Protein AF-A0A5J4PB38-F1 (afdb_monomer_lite)

Radius of gyration: 23.72 Å; chains: 1; bounding box: 62×33×64 Å

Sequence (227 aa):
STYVKYAVAYRHLKDFLRDKDGKPDIPLGQVDFAFIEAYAYYLKIDLQMAPRTVNTNMKPLKTTIKRALNKGFIRQDPFFDYRPEKITVKRRWLSMDEIERLMRVQMKRATANFVRDMFLFSTFTGIAYADLKKLRQDAIQKQADGSLWIVLNRQKTGTASCIPLLNIPVRILEKYKNTAFAGENGIVFKLRTLENTDIQLKKIAQAAGIDKRLTFHMSRHSFATSI

Secondary structure (DSSP, 8-state):
-HHHHHHHHHHHHHHHHHHHHS-S---GGG--HHHHHHHHHHHHTTS---HHHHHHHHHHHHHHHHHHHHTTS-SS-TTTT--------------HHHHHHHHH---SSHHHHHHHHHHHHHHHH---HHHHTT-BGGGEEE-TTS-EEEEEE-TTTS-EEEEE--HHHHHHHHHHTTSTTB-STTBSB----HHHHHHHHHHHHHHTT--S---THHHHHHHHHH-

Structure (mmCIF, N/CA/C/O backbone):
data_AF-A0A5J4PB38-F1
#
_entry.id   AF-A0A5J4PB38-F1
#
loop_
_atom_site.group_PDB
_atom_site.id
_atom_site.type_symbol
_atom_site.label_atom_id
_atom_site.label_alt_id
_atom_site.label_comp_id
_atom_site.label_asym_id
_atom_site.label_entity_id
_atom_site.label_seq_id
_atom_site.pdbx_PDB_ins_code
_atom_site.Cartn_x
_atom_site.Cartn_y
_atom_site.Cartn_z
_atom_site.occupancy
_atom_site.B_iso_or_equiv
_atom_site.auth_seq_id
_atom_site.auth_comp_id
_atom_site.auth_asym_id
_atom_site.auth_atom_id
_atom_site.pdbx_PDB_model_num
ATOM 1 N N . SER A 1 1 ? -1.184 7.049 8.442 1.00 60.97 1 SER A N 1
ATOM 2 C CA . SER A 1 1 ? -0.597 7.182 9.794 1.00 60.97 1 SER A CA 1
ATOM 3 C C . SER A 1 1 ? -1.588 6.681 10.844 1.00 60.97 1 SER A C 1
ATOM 5 O O . SER A 1 1 ? -2.786 6.743 10.584 1.00 60.97 1 SER A O 1
ATOM 7 N N . THR A 1 2 ? -1.123 6.162 11.989 1.00 80.75 2 THR A N 1
ATOM 8 C CA . THR A 1 2 ? -1.975 5.725 13.119 1.00 80.75 2 THR A CA 1
ATOM 9 C C . THR A 1 2 ? -2.852 6.864 13.639 1.00 80.75 2 THR A C 1
ATOM 11 O O . THR A 1 2 ? -4.036 6.648 13.865 1.00 80.75 2 THR A O 1
ATOM 14 N N . TYR A 1 3 ? -2.308 8.082 13.717 1.00 87.69 3 TYR A N 1
ATOM 15 C CA . TYR A 1 3 ? -3.022 9.276 14.179 1.00 87.69 3 TYR A CA 1
ATOM 16 C C . TYR A 1 3 ? -4.330 9.533 13.414 1.00 87.69 3 TYR A C 1
ATOM 18 O O . TYR A 1 3 ? -5.390 9.646 14.018 1.00 87.69 3 TYR A O 1
ATOM 26 N N . VAL A 1 4 ? -4.280 9.515 12.077 1.00 89.06 4 VAL A N 1
ATOM 27 C CA . VAL A 1 4 ? -5.457 9.766 11.222 1.00 89.06 4 VAL A CA 1
ATOM 28 C C . VAL A 1 4 ? -6.585 8.771 11.508 1.00 89.06 4 VAL A C 1
ATOM 30 O O . VAL A 1 4 ? -7.748 9.152 11.533 1.00 89.06 4 VAL A O 1
ATOM 33 N N . LYS A 1 5 ? -6.251 7.501 11.779 1.00 89.31 5 LYS A N 1
ATOM 34 C CA . LYS A 1 5 ? -7.256 6.480 12.113 1.00 89.31 5 LYS A CA 1
ATOM 35 C C . LYS A 1 5 ? -7.949 6.778 13.442 1.00 89.31 5 LYS A C 1
ATOM 37 O O . LYS A 1 5 ? -9.151 6.583 13.543 1.00 89.31 5 LYS A O 1
ATOM 42 N N . TYR A 1 6 ? -7.201 7.254 14.438 1.00 93.44 6 TYR A N 1
ATOM 43 C CA . TYR A 1 6 ? -7.765 7.659 15.726 1.00 93.44 6 TYR A CA 1
ATOM 44 C C . TYR A 1 6 ? -8.654 8.895 15.586 1.00 93.44 6 TYR A C 1
ATOM 46 O O . TYR A 1 6 ? -9.746 8.904 16.139 1.00 93.44 6 TYR A O 1
ATOM 54 N N . ALA A 1 7 ? -8.230 9.894 14.809 1.00 94.94 7 ALA A N 1
ATOM 55 C CA . ALA A 1 7 ? -9.019 11.103 14.577 1.00 94.94 7 ALA A CA 1
ATOM 56 C C . ALA A 1 7 ? -10.357 10.801 13.877 1.00 94.94 7 ALA A C 1
ATOM 58 O O . ALA A 1 7 ? -11.393 11.328 14.273 1.00 94.94 7 ALA A O 1
ATOM 59 N N . VAL A 1 8 ? -10.346 9.920 12.870 1.00 94.88 8 VAL A N 1
ATOM 60 C CA . VAL A 1 8 ? -11.564 9.481 12.168 1.00 94.88 8 VAL A CA 1
ATOM 61 C C . VAL A 1 8 ? -12.478 8.677 13.096 1.00 94.88 8 VAL A C 1
ATOM 63 O O . VAL A 1 8 ? -13.661 8.982 13.190 1.00 94.88 8 VAL A O 1
ATOM 66 N N . ALA A 1 9 ? -11.935 7.706 13.836 1.00 96.00 9 ALA A N 1
ATOM 67 C CA . ALA A 1 9 ? -12.720 6.913 14.781 1.00 96.00 9 ALA A CA 1
ATOM 68 C C . ALA A 1 9 ? -13.340 7.764 15.901 1.00 96.00 9 ALA A C 1
ATOM 70 O O . ALA A 1 9 ? -14.479 7.529 16.288 1.00 96.00 9 ALA A O 1
ATOM 71 N N . TYR A 1 10 ? -12.602 8.758 16.403 1.00 95.12 10 TYR A N 1
ATOM 72 C CA . TYR A 1 10 ? -13.106 9.708 17.393 1.00 95.12 10 TYR A CA 1
ATOM 73 C C . TYR A 1 10 ? -14.259 10.548 16.836 1.00 95.12 10 TYR A C 1
ATOM 75 O O . TYR A 1 10 ? -15.260 10.731 17.521 1.00 95.12 10 TYR A O 1
ATOM 83 N N . ARG A 1 11 ? -14.150 11.012 15.584 1.00 95.56 11 ARG A N 1
ATOM 84 C CA . ARG A 1 11 ? -15.232 11.745 14.919 1.00 95.56 11 ARG A CA 1
ATOM 85 C C . ARG A 1 11 ? -16.501 10.900 14.824 1.00 95.56 11 ARG A C 1
ATOM 87 O O . ARG A 1 11 ? -17.537 11.354 15.278 1.00 95.56 11 ARG A O 1
ATOM 94 N N . HIS A 1 12 ? -16.397 9.661 14.341 1.00 96.25 12 HIS A N 1
ATOM 95 C CA . HIS A 1 12 ? -17.555 8.768 14.249 1.00 96.25 12 HIS A CA 1
ATOM 96 C C . HIS A 1 12 ? -18.197 8.472 15.606 1.00 96.25 12 HIS A C 1
ATOM 98 O O . HIS A 1 12 ? -19.416 8.417 15.695 1.00 96.25 12 HIS A O 1
ATOM 104 N N . LEU A 1 13 ? -17.393 8.313 16.662 1.00 95.69 13 LEU A N 1
ATOM 105 C CA . LEU A 1 13 ? -17.921 8.134 18.013 1.00 95.69 13 LEU A CA 1
ATOM 106 C C . LEU A 1 13 ? -18.676 9.383 18.481 1.00 95.69 13 LEU A C 1
ATOM 108 O O . LEU A 1 13 ? -19.753 9.267 19.049 1.00 95.69 13 LEU A O 1
ATOM 112 N N . LYS A 1 14 ? -18.133 10.574 18.220 1.00 95.00 14 LYS A N 1
ATOM 113 C CA . LYS A 1 14 ? -18.790 11.837 18.566 1.00 95.00 14 LYS A CA 1
ATOM 114 C C . LYS A 1 14 ? -20.099 12.026 17.799 1.00 95.00 14 LYS A C 1
ATOM 116 O O . LYS A 1 14 ? -21.078 12.453 18.397 1.00 95.00 14 LYS A O 1
ATOM 121 N N . ASP A 1 15 ? -20.112 11.711 16.509 1.00 95.19 15 ASP A N 1
ATOM 122 C CA . ASP A 1 15 ? -21.312 11.812 15.674 1.00 95.19 15 ASP A CA 1
ATOM 123 C C . ASP A 1 15 ? -22.390 10.832 16.168 1.00 95.19 15 ASP A C 1
ATOM 125 O O . ASP A 1 15 ? -23.517 11.247 16.410 1.00 95.19 15 ASP A O 1
ATOM 129 N N . PHE A 1 16 ? -22.014 9.590 16.496 1.00 95.75 16 PHE A N 1
ATOM 130 C CA . PHE A 1 16 ? -22.910 8.612 17.124 1.00 95.75 16 PHE A CA 1
ATOM 131 C C . PHE A 1 16 ? -23.559 9.121 18.423 1.00 95.75 16 PHE A C 1
ATOM 133 O O . PHE A 1 16 ? -24.764 8.963 18.610 1.00 95.75 16 PHE A O 1
ATOM 140 N N . LEU A 1 17 ? -22.786 9.749 19.320 1.00 94.19 17 LEU A N 1
ATOM 141 C CA . LEU A 1 17 ? -23.323 10.302 20.574 1.00 94.19 17 LEU A CA 1
ATOM 142 C C . LEU A 1 17 ? -24.321 11.442 20.326 1.00 94.19 17 LEU A C 1
ATOM 144 O O . LEU A 1 17 ? -25.322 11.564 21.037 1.00 94.19 17 LEU A O 1
ATOM 148 N N . ARG A 1 18 ? -24.064 12.264 19.303 1.00 92.31 18 ARG A N 1
ATOM 149 C CA . ARG A 1 18 ? -24.966 13.353 18.914 1.00 92.31 18 ARG A CA 1
ATOM 150 C C . ARG A 1 18 ? -26.256 12.818 18.307 1.00 92.31 18 ARG A C 1
ATOM 152 O O . ARG A 1 18 ? -27.313 13.324 18.667 1.00 92.31 18 ARG A O 1
ATOM 159 N N . ASP A 1 19 ? -26.167 11.802 17.454 1.00 88.06 19 ASP A N 1
ATOM 160 C CA . ASP A 1 19 ? -27.326 11.204 16.786 1.00 88.06 19 ASP A CA 1
ATOM 161 C C . ASP A 1 19 ? -28.222 10.442 17.776 1.00 88.06 19 ASP A C 1
ATOM 163 O O . ASP A 1 19 ? -29.445 10.537 17.698 1.00 88.06 19 ASP A O 1
ATOM 167 N N . LYS A 1 20 ? -27.627 9.711 18.729 1.00 81.50 20 LYS A N 1
ATOM 168 C CA . LYS A 1 20 ? -28.371 8.865 19.675 1.00 81.50 20 LYS A CA 1
ATOM 169 C C . LYS A 1 20 ? -28.944 9.636 20.865 1.00 81.50 20 LYS A C 1
ATOM 171 O O . LYS A 1 20 ? -30.107 9.451 21.206 1.00 81.50 20 LYS A O 1
ATOM 176 N N . ASP A 1 21 ? -28.126 10.474 21.502 1.00 75.38 21 ASP A N 1
ATOM 177 C CA . ASP A 1 21 ? -28.440 11.055 22.815 1.00 75.38 21 ASP A CA 1
ATOM 178 C C . ASP A 1 21 ? -28.464 12.593 22.801 1.00 75.38 21 ASP A C 1
ATOM 180 O O . ASP A 1 21 ? -28.653 13.221 23.847 1.00 75.38 21 ASP A O 1
ATOM 184 N N . GLY A 1 22 ? -28.220 13.226 21.644 1.00 82.50 22 GLY A N 1
ATOM 185 C CA . GLY A 1 22 ? -28.114 14.685 21.518 1.00 82.50 22 GLY A CA 1
ATOM 186 C C . GLY A 1 22 ? -26.924 15.287 22.275 1.00 82.50 22 GLY A C 1
ATOM 187 O O . GLY A 1 22 ? -26.837 16.507 22.427 1.00 82.50 22 GLY A O 1
ATOM 188 N N . LYS A 1 23 ? -26.004 14.453 22.774 1.00 81.62 23 LYS A N 1
ATOM 189 C CA . LYS A 1 23 ? -24.922 14.856 23.679 1.00 81.62 23 LYS A CA 1
ATOM 190 C C . LYS A 1 23 ? -23.559 14.771 22.995 1.00 81.62 23 LYS A C 1
ATOM 192 O O . LYS A 1 23 ? -23.324 13.884 22.180 1.00 81.62 23 LYS A O 1
ATOM 197 N N . PRO A 1 24 ? -22.624 15.679 23.327 1.00 79.50 24 PRO A N 1
ATOM 198 C CA . PRO A 1 24 ? -21.274 15.629 22.779 1.00 79.50 24 PRO A CA 1
ATOM 199 C C . PRO A 1 24 ? -20.371 14.602 23.479 1.00 79.50 24 PRO A C 1
ATOM 201 O O . PRO A 1 24 ? -19.295 14.319 22.952 1.00 79.50 24 PRO A O 1
ATOM 204 N N . ASP A 1 25 ? -20.768 14.107 24.657 1.00 88.12 25 ASP A N 1
ATOM 205 C CA . ASP A 1 25 ? -19.964 13.228 25.507 1.00 88.12 25 ASP A CA 1
ATOM 206 C C . ASP A 1 25 ? -20.839 12.446 26.504 1.00 88.12 25 ASP A C 1
ATOM 208 O O . ASP A 1 25 ? -21.978 12.842 26.781 1.00 88.12 25 ASP A O 1
ATOM 212 N N . ILE A 1 26 ? -20.290 11.366 27.063 1.00 90.38 26 ILE A N 1
ATOM 213 C CA . ILE A 1 26 ? -20.918 10.549 28.107 1.00 90.38 26 ILE A CA 1
ATOM 214 C C . ILE A 1 26 ? -19.903 10.144 29.188 1.00 90.38 26 ILE A C 1
ATOM 216 O O . ILE A 1 26 ? -18.719 9.955 28.899 1.00 90.38 26 ILE A O 1
ATOM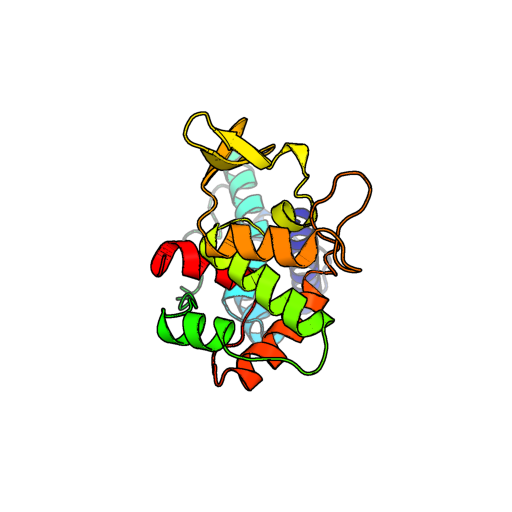 220 N N . PRO A 1 27 ? -20.338 9.950 30.445 1.00 91.69 27 PRO A N 1
ATOM 221 C CA . PRO A 1 27 ? -19.484 9.379 31.477 1.00 91.69 27 PRO A CA 1
ATOM 222 C C . PRO A 1 27 ? -18.978 7.990 31.083 1.00 91.69 27 PRO A C 1
ATOM 224 O O . PRO A 1 27 ? -19.739 7.149 30.610 1.00 91.69 27 PRO A O 1
ATOM 227 N N . LEU A 1 28 ? -17.710 7.704 31.381 1.00 90.00 28 LEU A N 1
ATOM 228 C CA . LEU A 1 28 ? -17.096 6.411 31.065 1.00 90.00 28 LEU A CA 1
ATOM 229 C C . LEU A 1 28 ? -17.848 5.214 31.680 1.00 90.00 28 LEU A C 1
ATOM 231 O O . LEU A 1 28 ? -17.887 4.148 31.079 1.00 90.00 28 LEU A O 1
ATOM 235 N N . GLY A 1 29 ? -18.473 5.394 32.848 1.00 87.88 29 GLY A N 1
ATOM 236 C CA . GLY A 1 29 ? -19.285 4.358 33.496 1.00 87.88 29 GLY A CA 1
ATOM 237 C C . GLY A 1 29 ? -20.580 3.998 32.756 1.00 87.88 29 GLY A C 1
ATOM 238 O O . GLY A 1 29 ? -21.170 2.973 33.068 1.00 87.88 29 GLY A O 1
ATOM 239 N N . GLN A 1 30 ? -21.013 4.809 31.783 1.00 90.19 30 GLN A N 1
ATOM 240 C CA . GLN A 1 30 ? -22.163 4.518 30.913 1.00 90.19 30 GLN A CA 1
ATOM 241 C C . GLN A 1 30 ? -21.762 3.756 29.641 1.00 90.19 30 GLN A C 1
ATOM 243 O O . GLN A 1 30 ? -22.622 3.379 28.850 1.00 90.19 30 GLN A O 1
ATOM 248 N N . VAL A 1 31 ? -20.463 3.527 29.425 1.00 94.06 31 VAL A N 1
ATOM 249 C CA . VAL A 1 31 ? -19.980 2.697 28.321 1.00 94.06 31 VAL A CA 1
ATOM 250 C C . VAL A 1 31 ? -20.071 1.237 28.752 1.00 94.06 31 VAL A C 1
ATOM 252 O O . VAL A 1 31 ? -19.120 0.686 29.306 1.00 94.06 31 VAL A O 1
ATOM 255 N N . ASP A 1 32 ? -21.227 0.628 28.511 1.00 94.44 32 ASP A N 1
ATOM 256 C CA . ASP A 1 32 ? -21.503 -0.788 28.745 1.00 94.44 32 ASP A CA 1
ATOM 257 C C . ASP A 1 32 ? -21.462 -1.603 27.438 1.00 94.44 32 ASP A C 1
ATOM 259 O O . ASP A 1 32 ? -21.106 -1.103 26.368 1.00 94.44 32 ASP A O 1
ATOM 263 N N . PHE A 1 33 ? -21.794 -2.892 27.514 1.00 95.50 33 PHE A N 1
ATOM 264 C CA . PHE A 1 33 ? -21.814 -3.758 26.335 1.00 95.50 33 PHE A CA 1
ATOM 265 C C . PHE A 1 33 ? -22.858 -3.324 25.295 1.00 95.50 33 PHE A C 1
ATOM 267 O O . PHE A 1 33 ? -22.551 -3.303 24.103 1.00 95.50 33 PHE A O 1
ATOM 274 N N . ALA A 1 34 ? -24.042 -2.885 25.733 1.00 94.38 34 ALA A N 1
ATOM 275 C CA . ALA A 1 34 ? -25.096 -2.407 24.840 1.00 94.38 34 ALA A CA 1
ATOM 276 C C . ALA A 1 34 ? -24.661 -1.147 24.071 1.00 94.38 34 ALA A C 1
ATOM 278 O O . ALA A 1 34 ? -24.967 -0.997 22.887 1.00 94.38 34 ALA A O 1
ATOM 279 N N . PHE A 1 35 ? -23.886 -0.259 24.702 1.00 95.19 35 PHE A N 1
ATOM 280 C CA . PHE A 1 35 ? -23.256 0.873 24.031 1.00 95.19 35 PHE A CA 1
ATOM 281 C C . PHE A 1 35 ? -22.288 0.416 22.932 1.00 95.19 35 PHE A C 1
ATOM 283 O O . PHE A 1 35 ? -22.317 0.955 21.823 1.00 95.19 35 PHE A O 1
ATOM 290 N N . ILE A 1 36 ? -21.438 -0.579 23.216 1.00 96.75 36 ILE A N 1
ATOM 291 C CA . ILE A 1 36 ? -20.481 -1.119 22.238 1.00 96.75 36 ILE A CA 1
ATOM 292 C C . ILE A 1 36 ? -21.204 -1.730 21.035 1.00 96.75 36 ILE A C 1
ATOM 294 O O . ILE A 1 36 ? -20.800 -1.472 19.896 1.00 96.75 36 ILE A O 1
ATOM 298 N N . GLU A 1 37 ? -22.271 -2.496 21.264 1.00 95.62 37 GLU A N 1
ATOM 299 C CA . GLU A 1 37 ? -23.084 -3.073 20.190 1.00 95.62 37 GLU A CA 1
ATOM 300 C C . GLU A 1 37 ? -23.800 -1.999 19.374 1.00 95.62 37 GLU A C 1
ATOM 302 O O . GLU A 1 37 ? -23.711 -2.010 18.146 1.00 95.62 37 GLU A O 1
ATOM 307 N N . ALA A 1 38 ? -24.430 -1.026 20.036 1.00 95.38 38 ALA A N 1
ATOM 308 C CA . ALA A 1 38 ? -25.118 0.075 19.369 1.00 95.38 38 ALA A CA 1
ATOM 309 C C . ALA A 1 38 ? -24.158 0.904 18.504 1.00 95.38 38 ALA A C 1
ATOM 311 O O . ALA A 1 38 ? -24.479 1.229 17.362 1.00 95.38 38 ALA A O 1
ATOM 312 N N . TYR A 1 39 ? -22.952 1.195 19.000 1.00 96.56 39 TYR A N 1
ATOM 313 C CA . TYR A 1 39 ? -21.956 1.918 18.213 1.00 96.56 39 TYR A CA 1
ATOM 314 C C . TYR A 1 39 ? -21.451 1.085 17.025 1.00 96.56 39 TYR A C 1
ATOM 316 O O . TYR A 1 39 ? -21.316 1.597 15.914 1.00 96.56 39 TYR A O 1
ATOM 324 N N . ALA A 1 40 ? -21.203 -0.215 17.215 1.00 96.56 40 ALA A N 1
ATOM 325 C CA . ALA A 1 40 ? -20.812 -1.096 16.114 1.00 96.56 40 ALA A CA 1
ATOM 326 C C . ALA A 1 40 ? -21.913 -1.210 15.045 1.00 96.56 40 ALA A C 1
ATOM 328 O O . ALA A 1 40 ? -21.603 -1.216 13.849 1.00 96.56 40 ALA A O 1
ATOM 329 N N . TYR A 1 41 ? -23.179 -1.263 15.470 1.00 95.44 41 TYR A N 1
ATOM 330 C CA . TYR A 1 41 ? -24.347 -1.259 14.595 1.00 95.44 41 TYR A CA 1
ATOM 331 C C . TYR A 1 41 ? -24.438 0.046 13.805 1.00 95.44 41 TYR A C 1
ATOM 333 O O . TYR A 1 41 ? -24.515 -0.015 12.582 1.00 95.44 41 TYR A O 1
ATOM 341 N N . TYR A 1 42 ? -24.288 1.197 14.466 1.00 96.69 42 TYR A N 1
ATOM 342 C CA . TYR A 1 42 ? -24.262 2.511 13.818 1.00 96.69 42 TYR A CA 1
ATOM 343 C C . TYR A 1 42 ? -23.219 2.596 12.698 1.00 96.69 42 TYR A C 1
ATOM 345 O O . TYR A 1 42 ? -23.501 2.989 11.566 1.00 96.69 42 TYR A O 1
ATOM 353 N N . LEU A 1 43 ? -21.992 2.143 12.974 1.00 97.06 43 LEU A N 1
ATOM 354 C CA . LEU A 1 43 ? -20.943 2.118 11.954 1.00 97.06 43 LEU A CA 1
ATOM 355 C C . LEU A 1 43 ? -21.309 1.207 10.768 1.00 97.06 43 LEU A C 1
ATOM 357 O O . LEU A 1 43 ? -20.942 1.500 9.629 1.00 97.06 43 LEU A O 1
ATOM 361 N N . LYS A 1 44 ? -21.978 0.079 11.026 1.00 95.62 44 LYS A N 1
ATOM 362 C CA . LYS A 1 44 ? -22.282 -0.942 10.016 1.00 95.62 44 LYS A CA 1
ATOM 363 C C . LYS A 1 44 ? -23.514 -0.602 9.180 1.00 95.62 44 LYS A C 1
ATOM 365 O O . LYS A 1 44 ? -23.470 -0.806 7.970 1.00 95.62 44 LYS A O 1
ATOM 370 N N . ILE A 1 45 ? -24.589 -0.146 9.808 1.00 95.19 45 ILE A N 1
ATOM 371 C CA . ILE A 1 45 ? -25.905 0.017 9.188 1.00 95.19 45 ILE A CA 1
ATOM 372 C C . ILE A 1 45 ? -26.116 1.461 8.759 1.00 95.19 45 ILE A C 1
ATOM 374 O O . ILE A 1 45 ? -26.300 1.703 7.569 1.00 95.19 45 ILE A O 1
ATOM 378 N N . ASP A 1 46 ? -25.991 2.412 9.680 1.00 94.50 46 ASP A N 1
ATOM 379 C CA . ASP A 1 46 ? -26.237 3.827 9.395 1.00 94.50 46 ASP A CA 1
ATOM 380 C C . ASP A 1 46 ? -25.145 4.420 8.496 1.00 94.50 46 ASP A C 1
ATOM 382 O O . ASP A 1 46 ? -25.436 5.055 7.484 1.00 94.50 46 ASP A O 1
ATOM 386 N N . LEU A 1 47 ? -23.871 4.138 8.793 1.00 95.94 47 LEU A N 1
ATOM 387 C CA . LEU A 1 47 ? -22.746 4.598 7.964 1.00 95.94 47 LEU A CA 1
ATOM 388 C C . LEU A 1 47 ? -22.356 3.622 6.843 1.00 95.94 47 LEU A C 1
ATOM 390 O O . LEU A 1 47 ? -21.391 3.882 6.116 1.00 95.94 47 LEU A O 1
ATOM 394 N N . GLN A 1 48 ? -23.062 2.492 6.721 1.00 95.81 48 GLN A N 1
ATOM 395 C CA . GLN A 1 48 ? -22.864 1.469 5.683 1.00 95.81 48 GLN A CA 1
ATOM 396 C C . GLN A 1 48 ? -21.397 1.039 5.500 1.00 95.81 48 GLN A C 1
ATOM 398 O O . GLN A 1 48 ? -20.926 0.747 4.393 1.00 95.81 48 GLN A O 1
ATOM 403 N N . MET A 1 49 ? -20.619 1.019 6.586 1.00 96.00 49 MET A N 1
ATOM 404 C CA . MET A 1 49 ? -19.201 0.710 6.493 1.00 96.00 49 MET A CA 1
ATOM 405 C C . MET A 1 49 ? -18.974 -0.783 6.281 1.00 96.00 49 MET A C 1
ATOM 407 O O . MET A 1 49 ? -19.525 -1.638 6.971 1.00 96.00 49 MET A O 1
ATOM 411 N N . ALA A 1 50 ? -18.027 -1.105 5.398 1.00 93.19 50 ALA A N 1
ATOM 412 C CA . ALA A 1 50 ? -17.541 -2.472 5.270 1.00 93.19 50 ALA A CA 1
ATOM 413 C C . ALA A 1 50 ? -17.018 -3.000 6.628 1.00 93.19 50 ALA A C 1
ATOM 415 O O . ALA A 1 50 ? -16.369 -2.241 7.361 1.00 93.19 50 ALA A O 1
ATOM 416 N N . PRO A 1 51 ? -17.151 -4.305 6.938 1.00 92.94 51 PRO A N 1
ATOM 417 C CA . PRO A 1 51 ? -16.774 -4.857 8.248 1.00 92.94 51 PRO A CA 1
ATOM 418 C C . PRO A 1 51 ? -15.322 -4.562 8.659 1.00 92.94 51 PRO A C 1
ATOM 420 O O . PRO A 1 51 ? -15.000 -4.324 9.822 1.00 92.94 51 PRO A O 1
ATOM 423 N N . ARG A 1 52 ? -14.406 -4.495 7.683 1.00 91.31 52 ARG A N 1
ATOM 424 C CA . ARG A 1 52 ? -13.004 -4.093 7.905 1.00 91.31 52 ARG A CA 1
ATOM 425 C C . ARG A 1 52 ? -12.872 -2.674 8.443 1.00 91.31 52 ARG A C 1
ATOM 427 O O . ARG A 1 52 ? -11.993 -2.412 9.271 1.00 91.31 52 ARG A O 1
ATOM 434 N N . THR A 1 53 ? -13.688 -1.769 7.931 1.00 93.31 53 THR A N 1
ATOM 435 C CA . THR A 1 53 ? -13.705 -0.363 8.314 1.00 93.31 53 THR A CA 1
ATOM 436 C C . THR A 1 53 ? -14.335 -0.213 9.695 1.00 93.31 53 THR A C 1
ATOM 438 O O . THR A 1 53 ? -13.707 0.411 10.548 1.00 93.31 53 THR A O 1
ATOM 441 N N . VAL A 1 54 ? -15.444 -0.912 9.978 1.00 95.69 54 VAL A N 1
ATOM 442 C CA . VAL A 1 54 ? -16.039 -1.004 11.329 1.00 95.69 54 VAL A CA 1
ATOM 443 C C . VAL A 1 54 ? -14.991 -1.463 12.345 1.00 95.69 54 VAL A C 1
ATOM 445 O O . VAL A 1 54 ? -14.664 -0.743 13.286 1.00 95.69 54 VAL A O 1
ATOM 448 N N . ASN A 1 55 ? -14.327 -2.595 12.089 1.00 93.81 55 ASN A N 1
ATOM 449 C CA . ASN A 1 55 ? -13.273 -3.117 12.965 1.00 93.81 55 ASN A CA 1
ATOM 450 C C . ASN A 1 55 ? -12.089 -2.151 13.128 1.00 93.81 55 ASN A C 1
ATOM 452 O O . ASN A 1 55 ? -11.369 -2.213 14.124 1.00 93.81 55 ASN A O 1
ATOM 456 N N . THR A 1 56 ? -11.835 -1.283 12.147 1.00 94.06 56 THR A N 1
ATOM 457 C CA . THR A 1 56 ? -10.789 -0.257 12.240 1.00 94.06 56 THR A CA 1
ATOM 458 C C . THR A 1 56 ? -11.220 0.900 13.138 1.00 94.06 56 THR A C 1
ATOM 460 O O . THR A 1 56 ? -10.399 1.354 13.932 1.00 94.06 56 THR A O 1
ATOM 463 N N . ASN A 1 57 ? -12.483 1.321 13.062 1.00 96.19 57 ASN A N 1
ATOM 464 C CA . ASN A 1 57 ? -13.049 2.398 13.877 1.00 96.19 57 ASN A CA 1
ATOM 465 C C . ASN A 1 57 ? -13.356 1.967 15.325 1.00 96.19 57 ASN A C 1
ATOM 467 O O . ASN A 1 57 ? -13.232 2.780 16.235 1.00 96.19 57 ASN A O 1
ATOM 471 N N . MET A 1 58 ? -13.628 0.682 15.577 1.00 96.50 58 MET A N 1
ATOM 472 C CA . MET A 1 58 ? -13.824 0.155 16.941 1.00 96.50 58 MET A CA 1
ATOM 473 C C . MET A 1 58 ? -12.515 0.007 17.735 1.00 96.50 58 MET A C 1
ATOM 475 O O . MET A 1 58 ? -12.508 0.050 18.966 1.00 96.50 58 MET A O 1
ATOM 479 N N . LYS A 1 59 ? -11.373 -0.169 17.053 1.00 94.81 59 LYS A N 1
ATOM 480 C CA . LYS A 1 59 ? -10.067 -0.422 17.696 1.00 94.81 59 LYS A CA 1
ATOM 481 C C . LYS A 1 59 ? -9.601 0.701 18.630 1.00 94.81 59 LYS A C 1
ATOM 483 O O . LYS A 1 59 ? -9.123 0.369 19.718 1.00 94.81 59 LYS A O 1
ATOM 488 N N . PRO A 1 60 ? -9.685 1.991 18.248 1.00 95.62 60 PRO A N 1
ATOM 489 C CA . PRO A 1 60 ? -9.347 3.091 19.143 1.00 95.62 60 PRO A CA 1
ATOM 490 C C . PRO A 1 60 ? -10.141 3.061 20.449 1.00 95.62 60 PRO A C 1
ATOM 492 O O . PRO A 1 60 ? -9.518 3.069 21.508 1.00 95.62 60 PRO A O 1
ATOM 495 N N . LEU A 1 61 ? -11.470 2.909 20.384 1.00 95.88 61 LEU A N 1
ATOM 496 C CA . LEU A 1 61 ? -12.321 2.819 21.575 1.00 95.88 61 LEU A CA 1
ATOM 497 C C . LEU A 1 61 ? -11.940 1.615 22.447 1.00 95.88 61 LEU A C 1
ATOM 499 O O . LEU A 1 61 ? -11.671 1.786 23.633 1.00 95.88 61 LEU A O 1
ATOM 503 N N . LYS A 1 62 ? -11.779 0.425 21.849 1.00 95.88 62 LYS A N 1
ATOM 504 C CA . LYS A 1 62 ? -11.319 -0.778 22.569 1.00 95.88 62 LYS A CA 1
ATOM 505 C C . LYS A 1 62 ? -9.973 -0.567 23.266 1.00 95.88 62 LYS A C 1
ATOM 507 O O . LYS A 1 62 ? -9.760 -1.031 24.381 1.00 95.88 62 LYS A O 1
ATOM 512 N N . THR A 1 63 ? -9.055 0.152 22.621 1.00 95.25 63 THR A N 1
ATOM 513 C CA . THR A 1 63 ? -7.744 0.476 23.201 1.00 95.25 63 THR A CA 1
ATOM 514 C C . THR A 1 63 ? -7.881 1.428 24.391 1.00 95.25 63 THR A C 1
ATOM 516 O O . THR A 1 63 ? -7.196 1.242 25.395 1.00 95.25 63 THR A O 1
ATOM 519 N N . THR A 1 64 ? -8.758 2.429 24.301 1.00 94.75 64 THR A N 1
ATOM 520 C CA . THR A 1 64 ? -9.040 3.376 25.390 1.00 94.75 64 THR A CA 1
ATOM 521 C C . THR A 1 64 ? -9.692 2.682 26.585 1.00 94.75 64 THR A C 1
ATOM 523 O O . THR A 1 64 ? -9.198 2.833 27.699 1.00 94.75 64 THR A O 1
ATOM 526 N N . ILE A 1 65 ? -10.710 1.846 26.358 1.00 96.19 65 ILE A N 1
ATOM 527 C CA . ILE A 1 65 ? -11.357 1.038 27.404 1.00 96.19 65 ILE A CA 1
ATOM 528 C C . ILE A 1 65 ? -10.351 0.113 28.091 1.00 96.19 65 ILE A C 1
ATOM 530 O O . ILE A 1 65 ? -10.262 0.103 29.316 1.00 96.19 65 ILE A O 1
ATOM 534 N N . LYS A 1 66 ? -9.504 -0.582 27.322 1.00 95.56 66 LYS A N 1
ATOM 535 C CA . LYS A 1 66 ? -8.448 -1.429 27.894 1.00 95.56 66 LYS A CA 1
ATOM 536 C C . LYS A 1 66 ? -7.487 -0.645 28.793 1.00 95.56 66 LYS A C 1
ATOM 538 O O . LYS A 1 66 ? -7.054 -1.147 29.824 1.00 95.56 66 LYS A O 1
ATOM 543 N N . ARG A 1 67 ? -7.155 0.598 28.431 1.00 95.62 67 ARG A N 1
ATOM 544 C CA . ARG A 1 67 ? -6.337 1.474 29.287 1.00 95.62 67 ARG A CA 1
ATOM 545 C C . ARG A 1 67 ? -7.076 1.888 30.557 1.00 95.62 67 ARG A C 1
ATOM 547 O O . ARG A 1 67 ? -6.438 1.958 31.600 1.00 95.62 67 ARG A O 1
ATOM 554 N N . ALA A 1 68 ? -8.376 2.164 30.474 1.00 95.38 68 ALA A N 1
ATOM 555 C CA . ALA A 1 68 ? -9.191 2.514 31.633 1.00 95.38 68 ALA A CA 1
ATOM 556 C C . ALA A 1 68 ? -9.329 1.347 32.622 1.00 95.38 68 ALA A C 1
ATOM 558 O O . ALA A 1 68 ? -9.146 1.557 33.819 1.00 95.38 68 ALA A O 1
ATOM 559 N N . LEU A 1 69 ? -9.549 0.125 32.122 1.00 94.75 69 LEU A N 1
ATOM 560 C CA . LEU A 1 69 ? -9.543 -1.111 32.917 1.00 94.75 69 LEU A CA 1
ATOM 561 C C . LEU A 1 69 ? -8.220 -1.293 33.656 1.00 94.75 69 LEU A C 1
ATOM 563 O O . LEU A 1 69 ? -8.201 -1.431 34.872 1.00 94.75 69 LEU A O 1
ATOM 567 N N . ASN A 1 70 ? -7.101 -1.208 32.931 1.00 95.62 70 ASN A N 1
ATOM 568 C CA . ASN A 1 70 ? -5.769 -1.375 33.518 1.00 95.62 70 ASN A CA 1
ATOM 569 C C . ASN A 1 70 ? -5.436 -0.312 34.579 1.00 95.62 70 ASN A C 1
ATOM 571 O O . ASN A 1 70 ? -4.562 -0.537 35.408 1.00 95.62 70 ASN A O 1
ATOM 575 N N . LYS A 1 71 ? -6.095 0.851 34.533 1.00 95.81 71 LYS A N 1
ATOM 576 C CA . LYS A 1 71 ? -5.956 1.928 35.523 1.00 95.81 71 LYS A CA 1
ATOM 577 C C . LYS A 1 71 ? -6.990 1.855 36.652 1.00 95.81 71 LYS A C 1
ATOM 579 O O . LYS A 1 71 ? -6.954 2.700 37.538 1.00 95.81 71 LYS A O 1
ATOM 584 N N . GLY A 1 72 ? -7.916 0.897 36.615 1.00 93.75 72 GLY A N 1
ATOM 585 C CA . GLY A 1 72 ? -8.973 0.745 37.615 1.00 93.75 72 GLY A CA 1
ATOM 586 C C . GLY A 1 72 ? -10.112 1.767 37.519 1.00 93.75 72 GLY A C 1
ATOM 587 O O . GLY A 1 72 ? -10.917 1.851 38.440 1.00 93.75 72 GLY A O 1
ATOM 588 N N . PHE A 1 73 ? -10.216 2.534 36.426 1.00 93.25 73 PHE A N 1
ATOM 589 C CA . PHE A 1 73 ? -11.309 3.505 36.243 1.00 93.25 73 PHE A CA 1
ATOM 590 C C . PHE A 1 73 ? -12.664 2.843 35.979 1.00 93.25 73 PHE A C 1
ATOM 592 O O . PHE A 1 73 ? -13.704 3.435 36.244 1.00 93.25 73 PHE A O 1
ATOM 599 N N . ILE A 1 74 ? -12.646 1.619 35.458 1.00 93.44 74 ILE A N 1
ATOM 600 C CA . ILE A 1 74 ? -13.818 0.763 35.280 1.00 93.44 74 ILE A CA 1
ATOM 601 C C . ILE A 1 74 ? -13.456 -0.651 35.725 1.00 93.44 74 ILE A C 1
ATOM 603 O O . ILE A 1 74 ? -12.296 -1.055 35.633 1.00 93.44 74 ILE A O 1
ATOM 607 N N . ARG A 1 75 ? -14.445 -1.392 36.232 1.00 91.06 75 ARG A N 1
ATOM 608 C CA . ARG A 1 75 ? -14.243 -2.737 36.801 1.00 91.06 75 ARG A CA 1
ATOM 609 C C . ARG A 1 75 ? -14.527 -3.865 35.811 1.00 91.06 75 ARG A C 1
ATOM 611 O O . ARG A 1 75 ? -13.909 -4.918 35.906 1.00 91.06 75 ARG A O 1
ATOM 618 N N . GLN A 1 76 ? -15.444 -3.642 34.873 1.00 91.69 76 GLN A N 1
ATOM 619 C CA . GLN A 1 76 ? -15.868 -4.627 33.880 1.00 91.69 76 GLN A CA 1
ATOM 620 C C . GLN A 1 76 ? -15.522 -4.135 32.477 1.00 91.69 76 GLN A C 1
ATOM 622 O O . GLN A 1 76 ? -15.672 -2.950 32.186 1.00 91.69 76 GLN A O 1
ATOM 627 N N . ASP A 1 77 ? -15.042 -5.036 31.618 1.00 94.75 77 ASP A N 1
ATOM 628 C CA . ASP A 1 77 ? -14.738 -4.708 30.226 1.00 94.75 77 ASP A CA 1
ATOM 629 C C . ASP A 1 77 ? -16.028 -4.658 29.398 1.00 94.75 77 ASP A C 1
ATOM 631 O O . ASP A 1 77 ? -16.588 -5.720 29.148 1.00 94.75 77 ASP A O 1
ATOM 635 N N . PRO A 1 78 ? -16.496 -3.497 28.906 1.00 96.12 78 PRO A N 1
ATOM 636 C CA . PRO A 1 78 ? -17.671 -3.434 28.038 1.00 96.12 78 PRO A CA 1
ATOM 637 C C . PRO A 1 78 ? -17.471 -4.131 26.684 1.00 96.12 78 PRO A C 1
ATOM 639 O O . PRO A 1 78 ? -18.435 -4.347 25.963 1.00 96.12 78 PRO A O 1
ATOM 642 N N . PHE A 1 79 ? -16.246 -4.526 26.320 1.00 96.50 79 PHE A N 1
ATOM 643 C CA . PHE A 1 79 ? -15.970 -5.342 25.134 1.00 96.50 79 PHE A CA 1
ATOM 644 C C . PHE A 1 79 ? -15.973 -6.859 25.401 1.00 96.50 79 PHE A C 1
ATOM 646 O O . PHE A 1 79 ? -15.572 -7.599 24.497 1.00 96.50 79 PHE A O 1
ATOM 653 N N . PHE A 1 80 ? -16.379 -7.332 26.589 1.00 92.25 80 PHE A N 1
ATOM 654 C CA . PHE A 1 80 ? -16.161 -8.717 27.042 1.00 92.25 80 PHE A CA 1
ATOM 655 C C . PHE A 1 80 ? -16.607 -9.806 26.046 1.00 92.25 80 PHE A C 1
ATOM 657 O O . PHE A 1 80 ? -15.854 -10.754 25.833 1.00 92.25 80 PHE A O 1
ATOM 664 N N . ASP A 1 81 ? -17.758 -9.649 25.382 1.00 91.12 81 ASP A N 1
ATOM 665 C CA . ASP A 1 81 ? -18.231 -10.574 24.334 1.00 91.12 81 ASP A CA 1
ATOM 666 C C . ASP A 1 81 ? -18.364 -9.905 22.956 1.00 91.12 81 ASP A C 1
ATOM 668 O O . ASP A 1 81 ? -18.954 -10.443 22.021 1.00 91.12 81 ASP A O 1
ATOM 672 N N . TYR A 1 82 ? -17.759 -8.726 22.771 1.00 93.12 82 TYR A N 1
ATOM 673 C CA . TYR A 1 82 ? -17.767 -8.078 21.464 1.00 93.12 82 TYR A CA 1
ATOM 674 C C . TYR A 1 82 ? -16.847 -8.837 20.504 1.00 93.12 82 TYR A C 1
ATOM 676 O O . TYR A 1 82 ? -15.612 -8.794 20.621 1.00 93.12 82 TYR A O 1
ATOM 684 N N . ARG A 1 83 ? -17.452 -9.494 19.510 1.00 90.12 83 ARG A N 1
ATOM 685 C CA . ARG A 1 83 ? -16.756 -10.273 18.479 1.00 90.12 83 ARG A CA 1
ATOM 686 C C . ARG A 1 83 ? -16.770 -9.521 17.148 1.00 90.12 83 ARG A C 1
ATOM 688 O O . ARG A 1 83 ? -17.782 -9.517 16.453 1.00 90.12 83 ARG A O 1
ATOM 695 N N . PRO A 1 84 ? -15.640 -8.909 16.746 1.00 87.38 84 PRO A N 1
ATOM 696 C CA . PRO A 1 84 ? -15.541 -8.271 15.443 1.00 87.38 84 PRO A CA 1
ATOM 697 C C . PRO A 1 84 ? -15.737 -9.303 14.329 1.00 87.38 84 PRO A C 1
ATOM 699 O O . PRO A 1 84 ? -15.177 -10.401 14.389 1.00 87.38 84 PRO A O 1
ATOM 702 N N . GLU A 1 85 ? -16.457 -8.927 13.275 1.00 86.88 85 GLU A N 1
ATOM 703 C CA . GLU A 1 85 ? -16.687 -9.800 12.123 1.00 86.88 85 GLU A CA 1
ATOM 704 C C . GLU A 1 85 ? -15.346 -10.227 11.493 1.00 86.88 85 GLU A C 1
ATOM 706 O O . GLU A 1 85 ? -14.468 -9.394 11.213 1.00 86.88 85 GLU A O 1
ATOM 711 N N . LYS A 1 86 ? -15.159 -11.538 11.292 1.00 82.00 86 LYS A N 1
ATOM 712 C CA . LYS A 1 86 ? -13.935 -12.090 10.698 1.00 82.00 86 LYS A CA 1
ATOM 713 C C . LYS A 1 86 ? -13.930 -11.820 9.195 1.00 82.00 86 LYS A C 1
ATOM 715 O O . LYS A 1 86 ? -14.682 -12.424 8.442 1.00 82.00 86 LYS A O 1
ATOM 720 N N . ILE A 1 87 ? -13.026 -10.952 8.744 1.00 82.50 87 ILE A N 1
ATOM 721 C CA . ILE A 1 87 ? -12.853 -10.665 7.314 1.00 82.50 87 ILE A CA 1
ATOM 722 C C . ILE A 1 87 ? -11.728 -11.522 6.740 1.00 82.50 87 ILE A C 1
ATOM 724 O O . ILE A 1 87 ? -10.546 -11.209 6.930 1.00 82.50 87 ILE A O 1
ATOM 728 N N . THR A 1 88 ? -12.082 -12.538 5.958 1.00 74.94 88 THR A N 1
ATOM 729 C CA . THR A 1 88 ? -11.118 -13.278 5.136 1.00 74.94 88 THR A CA 1
ATOM 730 C C . THR A 1 88 ? -10.752 -12.443 3.914 1.00 74.94 88 THR A C 1
ATOM 732 O O . THR A 1 88 ? -11.544 -12.274 2.991 1.00 74.94 88 THR A O 1
ATOM 735 N N . VAL A 1 89 ? -9.535 -11.895 3.888 1.00 69.81 89 VAL A N 1
ATOM 736 C CA . VAL A 1 89 ? -9.011 -11.245 2.679 1.00 69.81 89 VAL A CA 1
ATOM 737 C C . VAL A 1 89 ? -8.302 -12.291 1.851 1.00 69.81 89 VAL A C 1
ATOM 739 O O . VAL A 1 89 ? -7.234 -12.760 2.241 1.00 69.81 89 VAL A O 1
ATOM 742 N N . LYS A 1 90 ? -8.853 -12.600 0.677 1.00 68.50 90 LYS A N 1
ATOM 743 C CA . LYS A 1 90 ? -8.097 -13.302 -0.359 1.00 68.50 90 LYS A CA 1
ATOM 744 C C . LYS A 1 90 ? -6.932 -12.397 -0.768 1.00 68.50 90 LYS A C 1
ATOM 746 O O . LYS A 1 90 ? -7.139 -11.350 -1.386 1.00 68.50 90 LYS A O 1
ATOM 751 N N . ARG A 1 91 ? -5.713 -12.743 -0.342 1.00 65.12 91 ARG A N 1
ATOM 752 C CA . ARG A 1 91 ? -4.504 -12.046 -0.797 1.00 65.12 91 ARG A CA 1
ATOM 753 C C . ARG A 1 91 ? -4.421 -12.231 -2.307 1.00 65.12 91 ARG A C 1
ATOM 755 O O . ARG A 1 91 ? -4.601 -13.335 -2.801 1.00 65.12 91 ARG A O 1
ATOM 762 N N . ARG A 1 92 ? -4.202 -11.139 -3.036 1.00 81.31 92 ARG A N 1
ATOM 763 C CA . ARG A 1 92 ? -4.038 -11.178 -4.489 1.00 81.31 92 ARG A CA 1
ATOM 764 C C . ARG A 1 92 ? -2.545 -11.129 -4.783 1.00 81.31 92 ARG A C 1
ATOM 766 O O . ARG A 1 92 ? -1.908 -10.121 -4.485 1.00 81.31 92 ARG A O 1
ATOM 773 N N . TRP A 1 93 ? -2.011 -12.213 -5.328 1.00 89.69 93 TRP A N 1
ATOM 774 C CA . TRP A 1 93 ? -0.685 -12.280 -5.941 1.00 89.69 93 TRP A CA 1
ATOM 775 C C . TRP A 1 93 ? -0.837 -12.620 -7.426 1.00 89.69 93 TRP A C 1
ATOM 777 O O . TRP A 1 93 ? -1.926 -13.002 -7.878 1.00 89.69 93 TRP A O 1
ATOM 787 N N . LEU A 1 94 ? 0.237 -12.431 -8.183 1.00 93.50 94 LEU A N 1
ATOM 788 C CA . LEU A 1 94 ? 0.318 -12.839 -9.578 1.00 93.50 94 LEU A CA 1
ATOM 789 C C . LEU A 1 94 ? 0.954 -14.222 -9.683 1.00 93.50 94 LEU A C 1
ATOM 791 O O . LEU A 1 94 ? 1.952 -14.501 -9.023 1.00 93.50 94 LEU A O 1
ATOM 795 N N . SER A 1 95 ? 0.359 -15.072 -10.507 1.00 93.75 95 SER A N 1
ATOM 796 C CA . SER A 1 95 ? 0.968 -16.306 -10.998 1.00 93.75 95 SER A CA 1
ATOM 797 C C . SER A 1 95 ? 2.131 -15.992 -11.943 1.00 93.75 95 SER A C 1
ATOM 799 O O . SER A 1 95 ? 2.237 -14.874 -12.452 1.00 93.75 95 SER A O 1
ATOM 801 N N . MET A 1 96 ? 2.984 -16.982 -12.206 1.00 94.25 96 MET A N 1
ATOM 802 C CA . MET A 1 96 ? 4.091 -16.813 -13.150 1.00 94.25 96 MET A CA 1
ATOM 803 C C . MET A 1 96 ? 3.614 -16.475 -14.565 1.00 94.25 96 MET A C 1
ATOM 805 O O . MET A 1 96 ? 4.177 -15.572 -15.173 1.00 94.25 96 MET A O 1
ATOM 809 N N . ASP A 1 97 ? 2.516 -17.076 -15.035 1.00 95.62 97 ASP A N 1
ATOM 810 C CA . ASP A 1 97 ? 1.890 -16.712 -16.316 1.00 95.62 97 ASP A CA 1
ATOM 811 C C . ASP A 1 97 ? 1.522 -15.217 -16.380 1.00 95.62 97 ASP A C 1
ATOM 813 O O . ASP A 1 97 ? 1.853 -14.512 -17.334 1.00 95.62 97 ASP A O 1
ATOM 817 N N . GLU A 1 98 ? 0.883 -14.688 -15.333 1.00 96.50 98 GLU A N 1
ATOM 818 C CA . GLU A 1 98 ? 0.526 -13.266 -15.277 1.00 96.50 98 GLU A CA 1
ATOM 819 C C . GLU A 1 98 ? 1.770 -12.363 -15.245 1.00 96.50 98 GLU A C 1
ATOM 821 O O . GLU A 1 98 ? 1.773 -11.294 -15.861 1.00 96.50 98 GLU A O 1
ATOM 826 N N . ILE A 1 99 ? 2.835 -12.781 -14.553 1.00 97.06 99 ILE A N 1
ATOM 827 C CA . ILE A 1 99 ? 4.116 -12.058 -14.527 1.00 97.06 99 ILE A CA 1
ATOM 828 C C . ILE A 1 99 ? 4.751 -12.056 -15.922 1.00 97.06 99 ILE A C 1
ATOM 830 O O . ILE A 1 99 ? 5.178 -11.002 -16.394 1.00 97.06 99 ILE A O 1
ATOM 834 N N . GLU A 1 100 ? 4.760 -13.189 -16.621 1.00 96.81 100 GLU A N 1
ATOM 835 C CA . GLU A 1 100 ? 5.281 -13.281 -17.985 1.00 96.81 100 GLU A CA 1
ATOM 836 C C . GLU A 1 100 ? 4.493 -12.407 -18.963 1.00 96.81 100 GLU A C 1
ATOM 838 O O . GLU A 1 100 ? 5.086 -11.693 -19.777 1.00 96.81 100 GLU A O 1
ATOM 843 N N . ARG A 1 101 ? 3.161 -12.381 -18.855 1.00 97.75 101 ARG A N 1
ATOM 844 C CA . ARG A 1 101 ? 2.324 -11.479 -19.657 1.00 97.75 101 ARG A CA 1
ATOM 845 C C . ARG A 1 101 ? 2.639 -10.011 -19.377 1.00 97.75 101 ARG A C 1
ATOM 847 O O . ARG A 1 101 ? 2.752 -9.228 -20.322 1.00 97.75 101 ARG A O 1
ATOM 854 N N . LEU A 1 102 ? 2.881 -9.638 -18.116 1.00 97.50 102 LEU A N 1
ATOM 855 C CA . LEU A 1 102 ? 3.371 -8.298 -17.767 1.00 97.50 102 LEU A CA 1
ATOM 856 C C . LEU A 1 102 ? 4.763 -8.003 -18.332 1.00 97.50 102 LEU A C 1
ATOM 858 O O . LEU A 1 102 ? 5.034 -6.855 -18.661 1.00 97.50 102 LEU A O 1
ATOM 862 N N . MET A 1 103 ? 5.652 -8.986 -18.457 1.00 96.81 103 MET A N 1
ATOM 863 C CA . MET A 1 103 ? 6.968 -8.771 -19.071 1.00 96.81 103 MET A CA 1
ATOM 864 C C . MET A 1 103 ? 6.867 -8.520 -20.581 1.00 96.81 103 MET A C 1
ATOM 866 O O . MET A 1 103 ? 7.672 -7.768 -21.134 1.00 96.81 103 MET A O 1
ATOM 870 N N . ARG A 1 104 ? 5.878 -9.129 -21.247 1.00 96.94 104 ARG A N 1
ATOM 871 C CA . ARG A 1 104 ? 5.702 -9.068 -22.707 1.00 96.94 104 ARG A CA 1
ATOM 872 C C . ARG A 1 104 ? 4.873 -7.865 -23.171 1.00 96.94 104 ARG A C 1
ATOM 874 O O . ARG A 1 104 ? 5.156 -7.319 -24.237 1.00 96.94 104 ARG A O 1
ATOM 881 N N . VAL A 1 105 ? 3.879 -7.426 -22.390 1.00 96.94 105 VAL A N 1
ATOM 882 C CA . VAL A 1 105 ? 2.957 -6.343 -22.786 1.00 96.94 105 VAL A CA 1
ATOM 883 C C . VAL A 1 105 ? 3.701 -5.034 -23.050 1.00 96.94 105 VAL A C 1
ATOM 885 O O . VAL A 1 105 ? 4.409 -4.551 -22.175 1.00 96.94 105 VAL A O 1
ATOM 888 N N . GLN A 1 106 ? 3.523 -4.410 -24.217 1.00 96.38 106 GLN A N 1
ATOM 889 C CA . GLN A 1 106 ? 4.096 -3.091 -24.518 1.00 96.38 106 GLN A CA 1
ATOM 890 C C . GLN A 1 106 ? 3.020 -2.009 -24.492 1.00 96.38 106 GLN A C 1
ATOM 892 O O . GLN A 1 106 ? 2.014 -2.075 -25.196 1.00 96.38 106 GLN A O 1
ATOM 897 N N . MET A 1 107 ? 3.247 -0.974 -23.689 1.00 97.56 107 MET A N 1
ATOM 898 C CA . MET A 1 107 ? 2.348 0.169 -23.583 1.00 97.56 107 MET A CA 1
ATOM 899 C C . MET A 1 107 ? 2.730 1.249 -24.596 1.00 97.56 107 MET A C 1
ATOM 901 O O . MET A 1 107 ? 3.909 1.507 -24.827 1.00 97.56 107 MET A O 1
ATOM 905 N N . LYS A 1 108 ? 1.733 1.977 -25.116 1.00 96.31 108 LYS A N 1
ATOM 906 C CA . LYS A 1 108 ? 1.962 3.104 -26.043 1.00 96.31 108 LYS A CA 1
ATOM 907 C C . LYS A 1 108 ? 2.808 4.232 -25.435 1.00 96.31 108 LYS A C 1
ATOM 909 O O . LYS A 1 108 ? 3.533 4.917 -26.141 1.00 96.31 108 LYS A O 1
ATOM 914 N N . ARG A 1 109 ? 2.689 4.467 -24.122 1.00 96.81 109 ARG A N 1
ATOM 915 C CA . ARG A 1 109 ? 3.393 5.551 -23.416 1.00 96.81 109 ARG A CA 1
ATOM 916 C C . ARG A 1 109 ? 4.604 5.008 -22.666 1.00 96.81 109 ARG A C 1
ATOM 918 O O . ARG A 1 109 ? 4.456 4.110 -21.839 1.00 96.81 109 ARG A O 1
ATOM 925 N N . ALA A 1 110 ? 5.765 5.638 -22.851 1.00 96.81 110 ALA A N 1
ATOM 926 C CA . ALA A 1 110 ? 6.999 5.290 -22.139 1.00 96.81 110 ALA A CA 1
ATOM 927 C C . ALA A 1 110 ? 6.831 5.310 -20.608 1.00 96.81 110 ALA A C 1
ATOM 929 O O . ALA A 1 110 ? 7.350 4.441 -19.914 1.00 96.81 110 ALA A O 1
ATOM 930 N N . THR A 1 111 ? 6.029 6.241 -20.083 1.00 96.81 111 THR A N 1
ATOM 931 C CA . THR A 1 111 ? 5.704 6.330 -18.650 1.00 96.81 111 THR A CA 1
ATOM 932 C C . THR A 1 111 ? 4.967 5.098 -18.122 1.00 96.81 111 THR A C 1
ATOM 934 O O . THR A 1 111 ? 5.187 4.707 -16.980 1.00 96.81 111 THR A O 1
ATOM 937 N N . ALA A 1 112 ? 4.113 4.467 -18.934 1.00 97.50 112 ALA A N 1
ATOM 938 C CA . ALA A 1 112 ? 3.407 3.249 -18.552 1.00 97.50 112 ALA A CA 1
ATOM 939 C C . ALA A 1 112 ? 4.335 2.024 -18.605 1.00 97.50 112 ALA A C 1
ATOM 941 O O . ALA A 1 112 ? 4.302 1.209 -17.688 1.00 97.50 112 ALA A O 1
ATOM 942 N N . ASN A 1 113 ? 5.222 1.938 -19.604 1.00 98.19 113 ASN A N 1
ATOM 943 C CA . ASN A 1 113 ? 6.274 0.910 -19.633 1.00 98.19 113 ASN A CA 1
ATOM 944 C C . ASN A 1 113 ? 7.224 1.038 -18.436 1.00 98.19 113 ASN A C 1
ATOM 946 O O . ASN A 1 113 ? 7.582 0.037 -17.830 1.00 98.19 113 ASN A O 1
ATOM 950 N N . PHE A 1 114 ? 7.568 2.265 -18.040 1.00 98.38 114 PHE A N 1
ATOM 951 C CA . PHE A 1 114 ? 8.353 2.507 -16.833 1.00 98.38 114 PHE A CA 1
ATOM 952 C C . PHE A 1 114 ? 7.629 2.030 -15.568 1.00 98.38 114 PHE A C 1
ATOM 954 O O . PHE A 1 114 ? 8.220 1.321 -14.763 1.00 98.38 114 PHE A O 1
ATOM 961 N N . VAL A 1 115 ? 6.336 2.335 -15.401 1.00 98.31 115 VAL A N 1
ATOM 962 C CA . VAL A 1 115 ? 5.554 1.829 -14.254 1.00 98.31 115 VAL A CA 1
ATOM 963 C C . VAL A 1 115 ? 5.495 0.297 -14.228 1.00 98.31 115 VAL A C 1
ATOM 965 O O . VAL A 1 115 ? 5.676 -0.295 -13.163 1.00 98.31 115 VAL A O 1
ATOM 968 N N . ARG A 1 116 ? 5.275 -0.343 -15.384 1.00 98.31 116 ARG A N 1
ATOM 969 C CA . ARG A 1 116 ? 5.306 -1.807 -15.542 1.00 98.31 116 ARG A CA 1
ATOM 970 C C . ARG A 1 116 ? 6.652 -2.372 -15.087 1.00 98.31 116 ARG A C 1
ATOM 972 O O . ARG A 1 116 ? 6.683 -3.299 -14.284 1.00 98.31 116 ARG A O 1
ATOM 979 N N . ASP A 1 117 ? 7.752 -1.772 -15.529 1.00 98.50 117 ASP A N 1
ATOM 980 C CA . ASP A 1 117 ? 9.096 -2.229 -15.181 1.00 98.50 117 ASP A CA 1
ATOM 981 C C . ASP A 1 117 ? 9.428 -1.984 -13.707 1.00 98.50 117 ASP A C 1
ATOM 983 O O . ASP A 1 117 ? 10.026 -2.845 -13.079 1.00 98.50 117 ASP A O 1
ATOM 987 N N . MET A 1 118 ? 8.976 -0.886 -13.094 1.00 98.44 118 MET A N 1
ATOM 988 C CA . MET A 1 118 ? 9.129 -0.679 -11.645 1.00 98.44 118 MET A CA 1
ATOM 989 C C . MET A 1 118 ? 8.339 -1.708 -10.831 1.00 98.44 118 MET A C 1
ATOM 991 O O . MET A 1 118 ? 8.794 -2.164 -9.779 1.00 98.44 118 MET A O 1
ATOM 995 N N . PHE A 1 119 ? 7.161 -2.101 -11.316 1.00 98.31 119 PHE A N 1
ATOM 996 C CA . PHE A 1 119 ? 6.379 -3.167 -10.701 1.00 98.31 119 PHE A CA 1
ATOM 997 C C . PHE A 1 119 ? 7.079 -4.526 -10.826 1.00 98.31 119 PHE A C 1
ATOM 999 O O . PHE A 1 119 ? 7.174 -5.247 -9.832 1.00 98.31 119 PHE A O 1
ATOM 1006 N N . LEU A 1 120 ? 7.626 -4.856 -12.000 1.00 98.25 120 LEU A N 1
ATOM 1007 C CA . LEU A 1 120 ? 8.420 -6.072 -12.212 1.00 98.25 120 LEU A CA 1
ATOM 1008 C C . LEU A 1 120 ? 9.695 -6.058 -11.365 1.00 98.25 120 LEU A C 1
ATOM 1010 O O . LEU A 1 120 ? 9.963 -7.023 -10.661 1.00 98.25 120 LEU A O 1
ATOM 1014 N N . PHE A 1 121 ? 10.420 -4.939 -11.326 1.00 98.25 121 PHE A N 1
ATOM 1015 C CA . PHE A 1 121 ? 11.582 -4.752 -10.460 1.00 98.25 121 PHE A CA 1
ATOM 1016 C C . PHE A 1 121 ? 11.239 -5.098 -9.011 1.00 98.25 121 PHE A C 1
ATOM 1018 O O . PHE A 1 121 ? 11.921 -5.895 -8.376 1.00 98.25 121 PHE A O 1
ATOM 1025 N N . SER A 1 122 ? 10.131 -4.561 -8.499 1.00 97.38 122 SER A N 1
ATOM 1026 C CA . SER A 1 122 ? 9.654 -4.853 -7.148 1.00 97.38 122 SER A CA 1
ATOM 1027 C C . SER A 1 122 ? 9.138 -6.287 -6.976 1.00 97.38 122 SER A C 1
ATOM 1029 O O . SER A 1 122 ? 9.247 -6.841 -5.886 1.00 97.38 122 SER A O 1
ATOM 1031 N N . THR A 1 123 ? 8.635 -6.913 -8.040 1.00 97.50 123 THR A N 1
ATOM 1032 C CA . THR A 1 123 ? 8.198 -8.318 -8.035 1.00 97.50 123 THR A CA 1
ATOM 1033 C C . THR A 1 123 ? 9.382 -9.272 -7.924 1.00 97.50 123 THR A C 1
ATOM 1035 O O . THR A 1 123 ? 9.267 -10.269 -7.232 1.00 97.50 123 THR A O 1
ATOM 1038 N N . PHE A 1 124 ? 10.531 -8.942 -8.519 1.00 96.94 124 PHE A N 1
ATOM 1039 C CA . PHE A 1 124 ? 11.745 -9.771 -8.473 1.00 96.94 124 PHE A CA 1
ATOM 1040 C C . PHE A 1 124 ? 12.726 -9.405 -7.347 1.00 96.94 124 PHE A C 1
ATO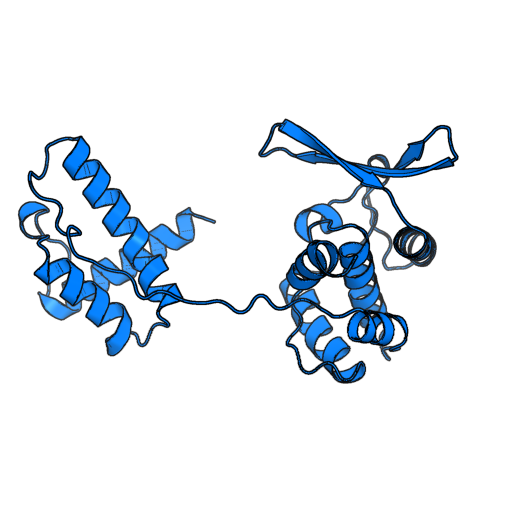M 1042 O O . PHE A 1 124 ? 13.738 -10.073 -7.181 1.00 96.94 124 PHE A O 1
ATOM 1049 N N . THR A 1 125 ? 12.457 -8.345 -6.580 1.00 95.81 125 THR A N 1
ATOM 1050 C CA . THR A 1 125 ? 13.314 -7.912 -5.453 1.00 95.81 125 THR A CA 1
ATOM 1051 C C . THR A 1 125 ? 12.578 -7.865 -4.118 1.00 95.81 125 THR A C 1
ATOM 1053 O O . THR A 1 125 ? 13.193 -7.726 -3.065 1.00 95.81 125 THR A O 1
ATOM 1056 N N . GLY A 1 126 ? 11.245 -7.869 -4.130 1.00 94.31 126 GLY A N 1
ATOM 1057 C CA . GLY A 1 126 ? 10.438 -7.659 -2.933 1.00 94.31 126 GLY A CA 1
ATOM 1058 C C . GLY A 1 126 ? 10.586 -6.266 -2.302 1.00 94.31 126 GLY A C 1
ATOM 1059 O O . GLY A 1 126 ? 10.061 -6.047 -1.207 1.00 94.31 126 GLY A O 1
ATOM 1060 N N . ILE A 1 127 ? 11.262 -5.301 -2.942 1.00 94.31 127 ILE A N 1
ATOM 1061 C CA . ILE A 1 127 ? 11.444 -3.938 -2.409 1.00 94.31 127 ILE A CA 1
ATOM 1062 C C . ILE A 1 127 ? 10.097 -3.206 -2.292 1.00 94.31 127 ILE A C 1
ATOM 1064 O O . ILE A 1 127 ? 9.194 -3.400 -3.104 1.00 94.31 127 ILE A O 1
ATOM 1068 N N . ALA A 1 128 ? 9.897 -2.376 -1.260 1.00 93.44 128 ALA A N 1
ATOM 1069 C CA . ALA A 1 128 ? 8.657 -1.602 -1.124 1.00 93.44 128 ALA A CA 1
ATOM 1070 C C . ALA A 1 128 ? 8.665 -0.415 -2.073 1.00 93.44 128 ALA A C 1
ATOM 1072 O O . ALA A 1 128 ? 9.720 0.141 -2.337 1.00 93.44 128 ALA A O 1
ATOM 1073 N N . TYR A 1 129 ? 7.486 0.066 -2.476 1.00 95.56 129 TYR A N 1
ATOM 1074 C CA . TYR A 1 129 ? 7.392 1.319 -3.228 1.00 95.56 129 TYR A CA 1
ATOM 1075 C C . TYR A 1 129 ? 8.091 2.485 -2.516 1.00 95.56 129 TYR A C 1
ATOM 1077 O O . TYR A 1 129 ? 8.781 3.277 -3.145 1.00 95.56 129 TYR A O 1
ATOM 1085 N N . ALA A 1 130 ? 7.915 2.585 -1.194 1.00 93.25 130 ALA A N 1
ATOM 1086 C CA . ALA A 1 130 ? 8.516 3.648 -0.394 1.00 93.25 130 ALA A CA 1
ATOM 1087 C C . ALA A 1 130 ? 10.052 3.584 -0.390 1.00 93.25 130 ALA A C 1
ATOM 1089 O O . ALA A 1 130 ? 10.690 4.634 -0.422 1.00 93.25 130 ALA A O 1
ATOM 1090 N N . ASP A 1 131 ? 10.613 2.373 -0.387 1.00 93.38 131 ASP A N 1
ATOM 1091 C CA . ASP A 1 131 ? 12.057 2.144 -0.427 1.00 93.38 131 ASP A CA 1
ATOM 1092 C C . ASP A 1 131 ? 12.589 2.329 -1.853 1.00 93.38 131 ASP A C 1
ATOM 1094 O O . ASP A 1 131 ? 13.564 3.037 -2.044 1.00 93.38 131 ASP A O 1
ATOM 1098 N N . LEU A 1 132 ? 11.894 1.802 -2.868 1.00 96.00 132 LEU A N 1
ATOM 1099 C CA . LEU A 1 132 ? 12.228 1.973 -4.286 1.00 96.00 132 LEU A CA 1
ATOM 1100 C C . LEU A 1 132 ? 12.244 3.447 -4.696 1.00 96.00 132 LEU A C 1
ATOM 1102 O O . LEU A 1 132 ? 13.158 3.895 -5.378 1.00 96.00 132 LEU A O 1
ATOM 1106 N N . LYS A 1 133 ? 11.257 4.225 -4.237 1.00 95.81 133 LYS A N 1
ATOM 1107 C CA . LYS A 1 133 ? 11.178 5.671 -4.483 1.00 95.81 133 LYS A CA 1
ATOM 1108 C C . LYS A 1 133 ? 12.355 6.442 -3.875 1.00 95.81 133 LYS A C 1
ATOM 1110 O O . LYS A 1 133 ? 12.649 7.543 -4.324 1.00 95.81 133 LYS A O 1
ATOM 1115 N N . LYS A 1 134 ? 12.992 5.887 -2.843 1.00 94.31 134 LYS A N 1
ATOM 1116 C CA . LYS A 1 134 ? 14.144 6.471 -2.146 1.00 94.31 134 LYS A CA 1
ATOM 1117 C C . LYS A 1 134 ? 15.438 5.701 -2.414 1.00 94.31 134 LYS A C 1
ATOM 1119 O O . LYS A 1 134 ? 16.435 5.977 -1.754 1.00 94.31 134 LYS A O 1
ATOM 1124 N N . LEU A 1 135 ? 15.419 4.729 -3.328 1.00 95.62 135 LEU A N 1
ATOM 1125 C CA . LEU A 1 135 ? 16.559 3.867 -3.591 1.00 95.62 135 LEU A CA 1
ATOM 1126 C C . LEU A 1 135 ? 17.676 4.731 -4.159 1.00 95.62 135 LEU A C 1
ATOM 1128 O O . LEU A 1 135 ? 17.470 5.439 -5.146 1.00 95.62 135 LEU A O 1
ATOM 1132 N N . ARG A 1 136 ? 18.835 4.680 -3.513 1.00 95.50 136 ARG A N 1
ATOM 1133 C CA . ARG A 1 136 ? 20.021 5.427 -3.909 1.00 95.50 136 ARG A CA 1
ATOM 1134 C C . ARG A 1 136 ? 20.996 4.521 -4.653 1.00 95.50 136 ARG A C 1
ATOM 1136 O O . ARG A 1 136 ? 21.005 3.313 -4.436 1.00 95.50 136 ARG A O 1
ATOM 1143 N N . GLN A 1 137 ? 21.805 5.113 -5.523 1.00 94.94 137 GLN A N 1
ATOM 1144 C CA . GLN A 1 137 ? 22.844 4.407 -6.277 1.00 94.94 137 GLN A CA 1
ATOM 1145 C C . GLN A 1 137 ? 23.884 3.777 -5.338 1.00 94.94 137 GLN A C 1
ATOM 1147 O O . GLN A 1 137 ? 24.305 2.652 -5.565 1.00 94.94 137 GLN A O 1
ATOM 1152 N N . ASP A 1 138 ? 24.228 4.461 -4.240 1.00 94.06 138 ASP A N 1
ATOM 1153 C CA . ASP A 1 138 ? 25.146 3.971 -3.196 1.00 94.06 138 ASP A CA 1
ATOM 1154 C C . ASP A 1 138 ? 24.630 2.723 -2.444 1.00 94.06 138 ASP A C 1
ATOM 1156 O O . ASP A 1 138 ? 25.414 1.961 -1.876 1.00 94.06 138 ASP A O 1
ATOM 1160 N N . ALA A 1 139 ? 23.319 2.474 -2.477 1.00 93.81 139 ALA A N 1
ATOM 1161 C CA . ALA A 1 139 ? 22.708 1.280 -1.912 1.00 93.81 139 ALA A CA 1
ATOM 1162 C C . ALA A 1 139 ? 22.841 0.054 -2.830 1.00 93.81 139 ALA A C 1
ATOM 1164 O O . ALA A 1 139 ? 22.540 -1.051 -2.384 1.00 93.81 139 ALA A O 1
ATOM 1165 N N . ILE A 1 140 ? 23.259 0.226 -4.091 1.00 95.19 140 ILE A N 1
ATOM 1166 C CA . ILE A 1 140 ? 23.507 -0.870 -5.034 1.00 95.19 140 ILE A CA 1
ATOM 1167 C C . ILE A 1 140 ? 24.996 -1.210 -4.989 1.00 95.19 140 ILE A C 1
ATOM 1169 O O . ILE A 1 140 ? 25.837 -0.461 -5.478 1.00 95.19 140 ILE A O 1
ATOM 1173 N N . GLN A 1 141 ? 25.322 -2.356 -4.403 1.00 94.12 141 GLN A N 1
ATOM 1174 C CA . GLN A 1 141 ? 26.693 -2.779 -4.143 1.00 94.12 141 GLN A CA 1
ATOM 1175 C C . GLN A 1 141 ? 27.040 -4.017 -4.962 1.00 94.12 141 GLN A C 1
ATOM 1177 O O . GLN A 1 141 ? 26.239 -4.947 -5.069 1.00 94.12 141 GLN A O 1
ATOM 1182 N N . LYS A 1 142 ? 28.247 -4.029 -5.528 1.00 94.44 142 LYS A N 1
ATOM 1183 C CA . LYS A 1 142 ? 28.814 -5.191 -6.211 1.00 94.44 142 LYS A CA 1
ATOM 1184 C C . LYS A 1 142 ? 29.630 -6.009 -5.216 1.00 94.44 142 LYS A C 1
ATOM 1186 O O . LYS A 1 142 ? 30.505 -5.461 -4.553 1.00 94.44 142 LYS A O 1
ATOM 1191 N N . GLN A 1 143 ? 29.335 -7.298 -5.116 1.00 90.50 143 GLN A N 1
ATOM 1192 C CA . GLN A 1 143 ? 30.074 -8.242 -4.281 1.00 90.50 143 GLN A CA 1
ATOM 1193 C C . GLN A 1 143 ? 31.324 -8.761 -5.004 1.00 90.50 143 GLN A C 1
ATOM 1195 O O . GLN A 1 143 ? 31.508 -8.537 -6.204 1.00 90.50 143 GLN A O 1
ATOM 1200 N N . ALA A 1 144 ? 32.183 -9.473 -4.270 1.00 91.19 144 ALA A N 1
ATOM 1201 C CA . ALA A 1 144 ? 33.427 -10.040 -4.797 1.00 91.19 144 ALA A CA 1
ATOM 1202 C C . ALA A 1 144 ? 33.201 -11.028 -5.957 1.00 91.19 144 ALA A C 1
ATOM 1204 O O . ALA A 1 144 ? 34.004 -11.079 -6.884 1.00 91.19 144 ALA A O 1
ATOM 1205 N N . ASP A 1 145 ? 32.083 -11.758 -5.942 1.00 90.62 145 ASP A N 1
ATOM 1206 C CA . ASP A 1 145 ? 31.662 -12.679 -7.009 1.00 90.62 145 ASP A CA 1
ATOM 1207 C C . ASP A 1 145 ? 31.054 -11.966 -8.237 1.00 90.62 145 ASP A C 1
ATOM 1209 O O . ASP A 1 145 ? 30.664 -12.599 -9.215 1.00 90.62 145 ASP A O 1
ATOM 1213 N N . GLY A 1 146 ? 30.958 -10.635 -8.194 1.00 89.38 146 GLY A N 1
ATOM 1214 C CA . GLY A 1 146 ? 30.375 -9.809 -9.240 1.00 89.38 146 GLY A CA 1
ATOM 1215 C C . GLY A 1 146 ? 28.856 -9.646 -9.171 1.00 89.38 146 GLY A C 1
ATOM 1216 O O . GLY A 1 146 ? 28.318 -8.869 -9.966 1.00 89.38 146 GLY A O 1
ATOM 1217 N N . SER A 1 147 ? 28.171 -10.299 -8.228 1.00 91.94 147 SER A N 1
ATOM 1218 C CA . SER A 1 147 ? 26.729 -10.147 -8.025 1.00 91.94 147 SER A CA 1
ATOM 1219 C C . SER A 1 147 ? 26.379 -8.755 -7.487 1.00 91.94 147 SER A C 1
ATOM 1221 O O . SER A 1 147 ? 27.125 -8.148 -6.714 1.00 91.94 147 SER A O 1
ATOM 1223 N N . LEU A 1 148 ? 25.233 -8.219 -7.915 1.00 95.31 148 LEU A N 1
ATOM 1224 C CA . LEU A 1 148 ? 24.728 -6.928 -7.449 1.00 95.31 148 LEU A CA 1
ATOM 1225 C C . LEU A 1 148 ? 23.697 -7.126 -6.340 1.00 95.31 148 LEU A C 1
ATOM 1227 O O . LEU A 1 148 ? 22.840 -8.002 -6.423 1.00 95.31 148 LEU A O 1
ATOM 1231 N N . TRP A 1 149 ? 23.758 -6.284 -5.316 1.00 95.75 149 TRP A N 1
ATOM 1232 C CA . TRP A 1 149 ? 22.885 -6.341 -4.150 1.00 95.75 149 TRP A CA 1
ATOM 1233 C C . TRP A 1 149 ? 22.352 -4.958 -3.815 1.00 95.75 149 TRP A C 1
ATOM 1235 O O . TRP A 1 149 ? 23.083 -3.975 -3.874 1.00 95.75 149 TRP A O 1
ATOM 1245 N N . ILE A 1 150 ? 21.089 -4.882 -3.408 1.00 95.19 150 ILE A N 1
ATOM 1246 C CA . ILE A 1 150 ? 20.543 -3.705 -2.736 1.00 95.19 150 ILE A CA 1
ATOM 1247 C C . ILE A 1 150 ? 20.732 -3.880 -1.229 1.00 95.19 150 ILE A C 1
ATOM 1249 O O . ILE A 1 150 ? 20.225 -4.844 -0.655 1.00 95.19 150 ILE A O 1
ATOM 1253 N N . VAL A 1 151 ? 21.385 -2.919 -0.580 1.00 92.19 151 VAL A N 1
ATOM 1254 C CA . VAL A 1 151 ? 21.595 -2.887 0.872 1.00 92.19 151 VAL A CA 1
ATOM 1255 C C . VAL A 1 151 ? 20.846 -1.690 1.462 1.00 92.19 151 VAL A C 1
ATOM 1257 O O . VAL A 1 151 ? 21.222 -0.539 1.258 1.00 92.19 151 VAL A O 1
ATOM 1260 N N . LEU A 1 152 ? 19.751 -1.949 2.188 1.00 87.44 152 LEU A N 1
ATOM 1261 C CA . LEU A 1 152 ? 18.915 -0.909 2.807 1.00 87.44 152 LEU A CA 1
ATOM 1262 C C . LEU A 1 152 ? 18.977 -0.975 4.333 1.00 87.44 152 LEU A C 1
ATOM 1264 O O . LEU A 1 152 ? 18.636 -1.997 4.926 1.00 87.44 152 LEU A O 1
ATOM 1268 N N . ASN A 1 153 ? 19.269 0.147 4.986 1.00 75.75 153 ASN A N 1
ATOM 1269 C CA . ASN A 1 153 ? 19.190 0.254 6.443 1.00 75.75 153 ASN A CA 1
ATOM 1270 C C . ASN A 1 153 ? 17.742 0.536 6.874 1.00 75.75 153 ASN A C 1
ATOM 1272 O O . ASN A 1 153 ? 17.223 1.638 6.669 1.00 75.75 153 ASN A O 1
ATOM 1276 N N . ARG A 1 154 ? 17.047 -0.443 7.474 1.00 64.12 154 ARG A N 1
ATOM 1277 C CA . ARG A 1 154 ? 15.673 -0.215 7.951 1.00 64.12 154 ARG A CA 1
ATOM 1278 C C . ARG A 1 154 ? 15.664 0.580 9.250 1.00 64.12 154 ARG A C 1
ATOM 1280 O O . ARG A 1 154 ? 15.896 0.035 10.325 1.00 64.12 154 ARG A O 1
ATOM 1287 N N . GLN A 1 155 ? 15.209 1.829 9.167 1.00 55.81 155 GLN A N 1
ATOM 1288 C CA . GLN A 1 155 ? 15.034 2.704 10.334 1.00 55.81 155 GLN A CA 1
ATOM 1289 C C . GLN A 1 155 ? 14.094 2.142 11.416 1.00 55.81 155 GLN A C 1
ATOM 1291 O O . GLN A 1 155 ? 14.218 2.503 12.577 1.00 55.81 155 GLN A O 1
ATOM 1296 N N . LYS A 1 156 ? 13.139 1.269 11.060 1.00 52.78 156 LYS A N 1
ATOM 1297 C CA . LYS A 1 156 ? 12.120 0.780 12.006 1.00 52.78 156 LYS A CA 1
ATOM 1298 C C . LYS A 1 156 ? 12.544 -0.453 12.815 1.00 52.78 156 LYS A C 1
ATOM 1300 O O . LYS A 1 156 ? 11.955 -0.702 13.859 1.00 52.78 156 LYS A O 1
ATOM 1305 N N . THR A 1 157 ? 13.495 -1.248 12.322 1.00 58.31 157 THR A N 1
ATOM 1306 C CA . THR A 1 157 ? 13.883 -2.530 12.947 1.00 58.31 157 THR A CA 1
ATOM 1307 C C . THR A 1 157 ? 15.371 -2.628 13.267 1.00 58.31 157 THR A C 1
ATOM 1309 O O . THR A 1 157 ? 15.773 -3.603 13.883 1.00 58.31 157 THR A O 1
ATOM 1312 N N . GLY A 1 158 ? 16.197 -1.666 12.838 1.00 58.16 158 GLY A N 1
ATOM 1313 C CA . GLY A 1 158 ? 17.648 -1.680 13.065 1.00 58.16 158 GLY A CA 1
ATOM 1314 C C . GLY A 1 158 ? 18.422 -2.706 12.225 1.00 58.16 158 GLY A C 1
ATOM 1315 O O . GLY A 1 158 ? 19.644 -2.685 12.224 1.00 58.16 158 GLY A O 1
ATOM 1316 N N . THR A 1 159 ? 17.739 -3.581 11.482 1.00 61.47 159 THR A N 1
ATOM 1317 C CA . THR A 1 159 ? 18.361 -4.620 10.643 1.00 61.47 159 THR A CA 1
ATOM 1318 C C . THR A 1 159 ? 18.551 -4.140 9.204 1.00 61.47 159 THR A C 1
ATOM 1320 O O . THR A 1 159 ? 17.607 -3.631 8.586 1.00 61.47 159 THR A O 1
ATOM 1323 N N . ALA A 1 160 ? 19.747 -4.342 8.648 1.00 71.38 160 ALA A N 1
ATOM 1324 C CA . ALA A 1 160 ? 20.001 -4.166 7.222 1.00 71.38 160 ALA A CA 1
ATOM 1325 C C . ALA A 1 160 ? 19.207 -5.202 6.405 1.00 71.38 160 ALA A C 1
ATOM 1327 O O . ALA A 1 160 ? 19.113 -6.372 6.768 1.00 71.38 160 ALA A O 1
ATOM 1328 N N . SER A 1 161 ? 18.596 -4.757 5.310 1.00 81.19 161 SER A N 1
ATOM 1329 C CA . SER A 1 161 ? 17.906 -5.601 4.339 1.00 81.19 161 SER A CA 1
ATOM 1330 C C . SER A 1 161 ? 18.793 -5.714 3.108 1.00 81.19 161 SER A C 1
A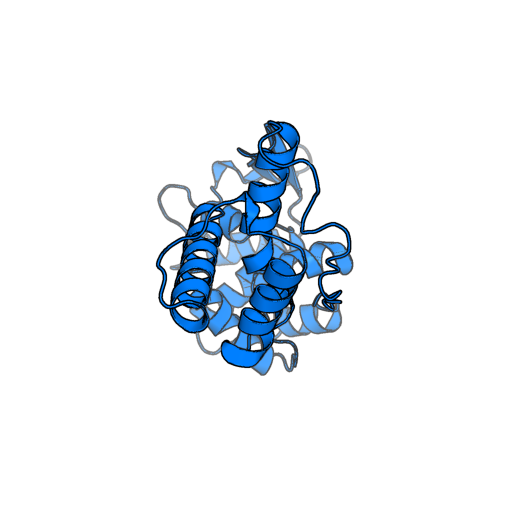TOM 1332 O O . SER A 1 161 ? 18.899 -4.750 2.351 1.00 81.19 161 SER A O 1
ATOM 1334 N N . CYS A 1 162 ? 19.396 -6.884 2.914 1.00 88.88 162 CYS A N 1
ATOM 1335 C CA . CYS A 1 162 ? 20.210 -7.206 1.745 1.00 88.88 162 CYS A CA 1
ATOM 1336 C C . CYS A 1 162 ? 19.353 -7.976 0.735 1.00 88.88 162 CYS A C 1
ATOM 1338 O O . CYS A 1 162 ? 18.738 -8.981 1.088 1.00 88.88 162 CYS A O 1
ATOM 1340 N N . ILE A 1 163 ? 19.270 -7.485 -0.499 1.00 92.12 163 ILE A N 1
ATOM 1341 C CA . ILE A 1 163 ? 18.437 -8.061 -1.557 1.00 92.12 163 ILE A CA 1
ATOM 1342 C C . ILE A 1 163 ? 19.331 -8.349 -2.769 1.00 92.12 163 ILE A C 1
ATOM 1344 O O . ILE A 1 163 ? 19.816 -7.388 -3.373 1.00 92.12 163 ILE A O 1
ATOM 1348 N N . PRO A 1 164 ? 19.544 -9.617 -3.157 1.00 92.69 164 PRO A N 1
ATOM 1349 C CA . PRO A 1 164 ? 20.291 -9.935 -4.368 1.00 92.69 164 PRO A CA 1
ATOM 1350 C C . PRO A 1 164 ? 19.509 -9.488 -5.610 1.00 92.69 164 PRO A C 1
ATOM 1352 O O . PRO A 1 164 ? 18.289 -9.651 -5.698 1.00 92.69 164 PRO A O 1
ATOM 1355 N N . LEU A 1 165 ? 20.207 -8.911 -6.585 1.00 94.44 165 LEU A N 1
ATOM 1356 C CA . LEU A 1 165 ? 19.631 -8.480 -7.854 1.00 94.44 165 LEU A CA 1
ATOM 1357 C C . LEU A 1 165 ? 19.818 -9.563 -8.912 1.00 94.44 165 LEU A C 1
ATOM 1359 O O . LEU A 1 165 ? 20.903 -9.753 -9.454 1.00 94.44 165 LEU A O 1
ATOM 1363 N N . LEU A 1 166 ? 18.717 -10.237 -9.238 1.00 92.75 166 LEU A N 1
ATOM 1364 C CA . LEU A 1 166 ? 18.648 -11.171 -10.359 1.00 92.75 166 LEU A CA 1
ATOM 1365 C C . LEU A 1 166 ? 18.730 -10.439 -11.711 1.00 92.75 166 LEU A C 1
ATOM 1367 O O . LEU A 1 166 ? 18.590 -9.216 -11.802 1.00 92.75 166 LEU A O 1
ATOM 1371 N N . ASN A 1 167 ? 18.851 -11.211 -12.793 1.00 94.50 167 ASN A N 1
ATOM 1372 C CA . ASN A 1 167 ? 18.999 -10.694 -14.158 1.00 94.50 167 ASN A CA 1
ATOM 1373 C C . ASN A 1 167 ? 17.913 -9.681 -14.564 1.00 94.50 167 ASN A C 1
ATOM 1375 O O . ASN A 1 167 ? 18.211 -8.694 -15.233 1.00 94.50 167 ASN A O 1
ATOM 1379 N N . ILE A 1 168 ? 16.651 -9.895 -14.169 1.00 96.12 168 ILE A N 1
ATOM 1380 C CA . ILE A 1 168 ? 15.542 -8.999 -14.541 1.00 96.12 168 ILE A CA 1
ATOM 1381 C C . ILE A 1 168 ? 15.696 -7.613 -13.883 1.00 96.12 168 ILE A C 1
ATOM 1383 O O . ILE A 1 168 ? 15.741 -6.624 -14.620 1.00 96.12 168 ILE A O 1
ATOM 1387 N N . PRO A 1 169 ? 15.831 -7.495 -12.545 1.00 97.06 169 PRO A N 1
ATOM 1388 C CA . PRO A 1 169 ? 16.160 -6.229 -11.894 1.00 97.06 169 PRO A CA 1
ATOM 1389 C C . PRO A 1 169 ? 17.396 -5.523 -12.467 1.00 97.06 169 PRO A C 1
ATOM 1391 O O . PRO A 1 169 ? 17.334 -4.319 -12.711 1.00 97.06 169 PRO A O 1
ATOM 1394 N N . VAL A 1 170 ? 18.483 -6.255 -12.743 1.00 97.38 170 VAL A N 1
ATOM 1395 C CA . VAL A 1 170 ? 19.714 -5.683 -13.326 1.00 97.38 170 VAL A CA 1
ATOM 1396 C C . VAL A 1 170 ? 19.450 -5.081 -14.707 1.00 97.38 170 VAL A C 1
ATOM 1398 O O . VAL A 1 170 ? 19.811 -3.935 -14.966 1.00 97.38 170 VAL A O 1
ATOM 1401 N N . ARG A 1 171 ? 18.733 -5.797 -15.582 1.00 97.69 171 ARG A N 1
ATOM 1402 C CA . ARG A 1 171 ? 18.363 -5.280 -16.911 1.00 97.69 171 ARG A CA 1
ATOM 1403 C C . ARG A 1 171 ? 17.488 -4.030 -16.831 1.00 97.69 171 ARG A C 1
ATOM 1405 O O . ARG A 1 171 ? 17.607 -3.154 -17.682 1.00 97.69 171 ARG A O 1
ATOM 1412 N N . ILE A 1 172 ? 16.613 -3.936 -15.829 1.00 98.12 172 ILE A N 1
ATOM 1413 C CA . ILE A 1 172 ? 15.770 -2.752 -15.610 1.00 98.12 172 ILE A CA 1
ATOM 1414 C C . ILE A 1 172 ? 16.613 -1.558 -15.139 1.00 98.12 172 ILE A C 1
ATOM 1416 O O . ILE A 1 172 ? 16.368 -0.445 -15.602 1.00 98.12 172 ILE A O 1
ATOM 1420 N N . LEU A 1 173 ? 17.611 -1.770 -14.272 1.00 97.31 173 LEU A N 1
ATOM 1421 C CA . LEU A 1 173 ? 18.546 -0.712 -13.864 1.00 97.31 173 LEU A CA 1
ATOM 1422 C C . LEU A 1 173 ? 19.268 -0.128 -15.079 1.00 97.31 173 LEU A C 1
ATOM 1424 O O . LEU A 1 173 ? 19.200 1.079 -15.311 1.00 97.31 173 LEU A O 1
ATOM 1428 N N . GLU A 1 174 ? 19.873 -0.987 -15.900 1.00 96.88 174 GLU A N 1
ATOM 1429 C CA . GLU A 1 174 ? 20.615 -0.548 -17.087 1.00 96.88 174 GLU A CA 1
ATOM 1430 C C . GLU A 1 174 ? 19.712 0.131 -18.120 1.00 96.88 174 GLU A C 1
ATOM 1432 O O . GLU A 1 174 ? 20.064 1.176 -18.666 1.00 96.88 174 GLU A O 1
ATOM 1437 N N . LYS A 1 175 ? 18.493 -0.387 -18.325 1.00 97.69 175 LYS A N 1
ATOM 1438 C CA . LYS A 1 175 ? 17.515 0.194 -19.255 1.00 97.69 175 LYS A CA 1
ATOM 1439 C C . LYS A 1 175 ? 17.200 1.666 -18.963 1.00 97.69 175 LYS A C 1
ATOM 1441 O O . LYS A 1 175 ? 16.917 2.413 -19.897 1.00 97.69 175 LYS A O 1
ATOM 1446 N N . TYR A 1 176 ? 17.193 2.077 -17.693 1.00 97.81 176 TYR A N 1
ATOM 1447 C CA . TYR A 1 176 ? 16.733 3.412 -17.292 1.00 97.81 176 TYR A CA 1
ATOM 1448 C C . TYR A 1 176 ? 17.838 4.367 -16.830 1.00 97.81 176 TYR A C 1
ATOM 1450 O O . TYR A 1 176 ? 17.550 5.559 -16.702 1.00 97.81 176 TYR A O 1
ATOM 1458 N N . LYS A 1 177 ? 19.079 3.889 -16.652 1.00 94.06 177 LYS A N 1
ATOM 1459 C CA . LYS A 1 177 ? 20.221 4.628 -16.081 1.00 94.06 177 LYS A CA 1
ATOM 1460 C C . LYS A 1 177 ? 20.466 6.013 -16.695 1.00 94.06 177 LYS A C 1
ATOM 1462 O O . LYS A 1 177 ? 20.718 6.954 -15.955 1.00 94.06 177 LYS A O 1
ATOM 1467 N N . ASN A 1 178 ? 20.323 6.147 -18.015 1.00 94.19 178 ASN A N 1
ATOM 1468 C CA . ASN A 1 178 ? 20.585 7.387 -18.763 1.00 94.19 178 ASN A CA 1
ATOM 1469 C C . ASN A 1 178 ? 19.343 7.879 -19.525 1.00 94.19 178 ASN A C 1
ATOM 1471 O O . ASN A 1 178 ? 19.416 8.283 -20.683 1.00 94.19 178 ASN A O 1
ATOM 1475 N N . THR A 1 179 ? 18.170 7.783 -18.902 1.00 96.75 179 THR A N 1
ATOM 1476 C CA . THR A 1 179 ? 16.890 8.167 -19.518 1.00 96.75 179 THR A CA 1
ATOM 1477 C C . THR A 1 179 ? 16.204 9.271 -18.722 1.00 96.75 179 THR A C 1
ATOM 1479 O O . THR A 1 179 ? 16.562 9.535 -17.579 1.00 96.75 179 THR A O 1
ATOM 1482 N N . ALA A 1 180 ? 15.122 9.843 -19.257 1.00 96.06 180 ALA A N 1
ATOM 1483 C CA . ALA A 1 180 ? 14.270 10.787 -18.521 1.00 96.06 180 ALA A CA 1
ATOM 1484 C C . ALA A 1 180 ? 13.620 10.200 -17.240 1.00 96.06 180 ALA A C 1
ATOM 1486 O O . ALA A 1 180 ? 12.982 10.930 -16.480 1.00 96.06 180 ALA A O 1
ATOM 1487 N N . PHE A 1 181 ? 13.740 8.886 -17.014 1.00 97.19 181 PHE A N 1
ATOM 1488 C CA . PHE A 1 181 ? 13.263 8.190 -15.818 1.00 97.19 181 PHE A CA 1
ATOM 1489 C C . PHE A 1 181 ? 14.361 7.931 -14.777 1.00 97.19 181 PHE A C 1
ATOM 1491 O O . PHE A 1 181 ? 14.046 7.438 -13.690 1.00 97.19 181 PHE A O 1
ATOM 1498 N N . ALA A 1 182 ? 15.619 8.256 -15.088 1.00 96.69 182 ALA A N 1
ATOM 1499 C CA . ALA A 1 182 ? 16.706 8.229 -14.121 1.00 96.69 182 ALA A CA 1
ATOM 1500 C C . ALA A 1 182 ? 16.416 9.219 -12.983 1.00 96.69 182 ALA A C 1
ATOM 1502 O O . ALA A 1 182 ? 15.849 10.294 -13.203 1.00 96.69 182 ALA A O 1
ATOM 1503 N N . GLY A 1 183 ? 16.741 8.824 -11.753 1.00 94.44 183 GLY A N 1
ATOM 1504 C CA . GLY A 1 183 ? 16.646 9.719 -10.606 1.00 94.44 183 GLY A CA 1
ATOM 1505 C C . GLY A 1 183 ? 17.763 10.767 -10.598 1.00 94.44 183 GLY A C 1
ATOM 1506 O O . GLY A 1 183 ? 18.778 10.640 -11.275 1.00 94.44 183 GLY A O 1
ATOM 1507 N N . GLU A 1 184 ? 17.555 11.818 -9.812 1.00 93.81 184 GLU A N 1
ATOM 1508 C CA . GLU A 1 184 ? 18.513 12.908 -9.599 1.00 93.81 184 GLU A CA 1
ATOM 1509 C C . GLU A 1 184 ? 19.089 12.810 -8.173 1.00 93.81 184 GLU A C 1
ATOM 1511 O O . GLU A 1 184 ? 18.527 12.121 -7.316 1.00 93.81 184 GLU A O 1
ATOM 1516 N N . ASN A 1 185 ? 20.203 13.498 -7.890 1.00 93.81 185 ASN A N 1
ATOM 1517 C CA . ASN A 1 185 ? 20.812 13.570 -6.548 1.00 93.81 185 ASN A CA 1
ATOM 1518 C C . ASN A 1 185 ? 21.101 12.194 -5.914 1.00 93.81 185 ASN A C 1
ATOM 1520 O O . ASN A 1 185 ? 20.854 11.963 -4.728 1.00 93.81 185 ASN A O 1
ATOM 1524 N N . GLY A 1 186 ? 21.595 11.257 -6.727 1.00 93.12 186 GLY A N 1
ATOM 1525 C CA . GLY A 1 186 ? 21.940 9.904 -6.294 1.00 93.12 186 GLY A CA 1
ATOM 1526 C C . GLY A 1 186 ? 20.752 8.949 -6.146 1.00 93.12 186 GLY A C 1
ATOM 1527 O O . GLY A 1 186 ? 20.977 7.789 -5.817 1.00 93.12 186 GLY A O 1
ATOM 1528 N N . ILE A 1 187 ? 19.510 9.378 -6.401 1.00 96.56 187 ILE A N 1
ATOM 1529 C CA . ILE A 1 187 ? 18.348 8.480 -6.483 1.00 96.56 187 ILE A CA 1
ATOM 1530 C C . ILE A 1 187 ? 18.405 7.679 -7.789 1.00 96.56 187 ILE A C 1
ATOM 1532 O O . ILE A 1 187 ? 18.764 8.207 -8.837 1.00 96.56 187 ILE A O 1
ATOM 1536 N N . VAL A 1 188 ? 18.028 6.400 -7.746 1.00 97.19 188 VAL A N 1
ATOM 1537 C CA . VAL A 1 188 ? 18.093 5.505 -8.912 1.00 97.19 188 VAL A CA 1
ATOM 1538 C C . VAL A 1 188 ? 17.025 5.844 -9.950 1.00 97.19 188 VAL A C 1
ATOM 1540 O O . VAL A 1 188 ? 17.310 5.913 -11.144 1.00 97.19 188 VAL A O 1
ATOM 1543 N N . PHE A 1 189 ? 15.793 6.092 -9.506 1.00 97.88 189 PHE A N 1
ATOM 1544 C CA . PHE A 1 189 ? 14.632 6.212 -10.384 1.00 97.88 189 PHE A CA 1
ATOM 1545 C C . PHE A 1 189 ? 13.745 7.414 -10.027 1.00 97.88 189 PHE A C 1
ATOM 1547 O O . PHE A 1 189 ? 13.441 7.667 -8.858 1.00 97.88 189 PHE A O 1
ATOM 1554 N N . LYS A 1 190 ? 13.214 8.098 -11.043 1.00 96.56 190 LYS A N 1
ATOM 1555 C CA . LYS A 1 190 ? 12.248 9.200 -10.903 1.00 96.56 190 LYS A CA 1
ATOM 1556 C C . LYS A 1 190 ? 10.806 8.677 -10.867 1.00 96.56 190 LYS A C 1
ATOM 1558 O O . LYS A 1 190 ? 10.083 8.694 -11.864 1.00 96.56 190 LYS A O 1
ATOM 1563 N N . LEU A 1 191 ? 10.371 8.184 -9.702 1.00 95.94 191 LEU A N 1
ATOM 1564 C CA . LEU A 1 191 ? 9.019 7.630 -9.515 1.00 95.94 191 LEU A CA 1
ATOM 1565 C C . LEU A 1 191 ? 7.956 8.719 -9.300 1.00 95.94 191 LEU A C 1
ATOM 1567 O O . LEU A 1 191 ? 8.178 9.716 -8.611 1.00 95.94 191 LEU A O 1
ATOM 1571 N N . ARG A 1 192 ? 6.742 8.473 -9.814 1.00 93.81 192 ARG A N 1
ATOM 1572 C CA . ARG A 1 192 ? 5.555 9.303 -9.539 1.00 93.81 192 ARG A CA 1
ATOM 1573 C C . ARG A 1 192 ? 5.001 9.045 -8.126 1.00 93.81 192 ARG A C 1
ATOM 1575 O O . ARG A 1 192 ? 5.641 8.444 -7.258 1.00 93.81 192 ARG A O 1
ATOM 1582 N N . THR A 1 193 ? 3.809 9.550 -7.835 1.00 95.31 193 THR A N 1
ATOM 1583 C CA . THR A 1 193 ? 3.072 9.186 -6.617 1.00 95.31 193 THR A CA 1
ATOM 1584 C C . THR A 1 193 ? 2.567 7.744 -6.710 1.00 95.31 193 THR A C 1
ATOM 1586 O O . THR A 1 193 ? 2.386 7.221 -7.811 1.00 95.31 193 THR A O 1
ATOM 1589 N N . LEU A 1 194 ? 2.364 7.086 -5.564 1.00 95.75 194 LEU A N 1
ATOM 1590 C CA . LEU A 1 194 ? 1.876 5.702 -5.531 1.00 95.75 194 LEU A CA 1
ATOM 1591 C C . LEU A 1 194 ? 0.484 5.604 -6.170 1.00 95.75 194 LEU A C 1
ATOM 1593 O O . LEU A 1 194 ? 0.205 4.668 -6.909 1.00 95.75 194 LEU A O 1
ATOM 1597 N N . GLU A 1 195 ? -0.349 6.619 -5.958 1.00 95.19 195 GLU A N 1
ATOM 1598 C CA . GLU A 1 195 ? -1.688 6.740 -6.525 1.00 95.19 195 GLU A CA 1
ATOM 1599 C C . GLU A 1 195 ? -1.639 6.772 -8.058 1.00 95.19 195 GLU A C 1
ATOM 1601 O O . GLU A 1 195 ? -2.359 6.026 -8.722 1.00 95.19 195 GLU A O 1
ATOM 1606 N N . ASN A 1 196 ? -0.739 7.579 -8.635 1.00 95.44 196 ASN A N 1
ATOM 1607 C CA . ASN A 1 196 ? -0.557 7.648 -10.086 1.00 95.44 196 ASN A CA 1
ATOM 1608 C C . ASN A 1 196 ? -0.030 6.326 -10.652 1.00 95.44 196 ASN A C 1
ATOM 1610 O O . ASN A 1 196 ? -0.473 5.891 -11.717 1.00 95.44 196 ASN A O 1
ATOM 1614 N N . THR A 1 197 ? 0.891 5.682 -9.938 1.00 96.94 197 THR A N 1
ATOM 1615 C CA . THR A 1 197 ? 1.417 4.360 -10.287 1.00 96.94 197 THR A CA 1
ATOM 1616 C C . THR A 1 197 ? 0.299 3.312 -10.297 1.00 96.94 197 THR A C 1
ATOM 1618 O O . THR A 1 197 ? 0.140 2.611 -11.294 1.00 96.94 197 THR A O 1
ATOM 1621 N N . ASP A 1 198 ? -0.547 3.260 -9.266 1.00 96.50 198 ASP A N 1
ATOM 1622 C CA . ASP A 1 198 ? -1.680 2.327 -9.181 1.00 96.50 198 ASP A CA 1
ATOM 1623 C C . ASP A 1 198 ? -2.731 2.573 -10.275 1.00 96.50 198 ASP A C 1
ATOM 1625 O O . ASP A 1 198 ? -3.306 1.626 -10.814 1.00 96.50 198 ASP A O 1
ATOM 1629 N N . ILE A 1 199 ? -2.976 3.832 -10.657 1.00 96.31 199 ILE A N 1
ATOM 1630 C CA . ILE A 1 199 ? -3.854 4.158 -11.792 1.00 96.31 199 ILE A CA 1
ATOM 1631 C C . ILE A 1 199 ? -3.287 3.591 -13.100 1.00 96.31 199 ILE A C 1
ATOM 1633 O O . ILE A 1 199 ? -4.038 3.026 -13.896 1.00 96.31 199 ILE A O 1
ATOM 1637 N N . GLN A 1 200 ? -1.977 3.722 -13.333 1.00 96.56 200 GLN A N 1
ATOM 1638 C CA . GLN A 1 200 ? -1.336 3.160 -14.526 1.00 96.56 200 GLN A CA 1
ATOM 1639 C C . GLN A 1 200 ? -1.323 1.628 -14.501 1.00 96.56 200 GLN A C 1
ATOM 1641 O O . GLN A 1 200 ? -1.601 1.012 -15.528 1.00 96.56 200 GLN A O 1
ATOM 1646 N N . LEU A 1 201 ? -1.089 1.008 -13.341 1.00 97.38 201 LEU A N 1
ATOM 1647 C CA . LEU A 1 201 ? -1.091 -0.450 -13.1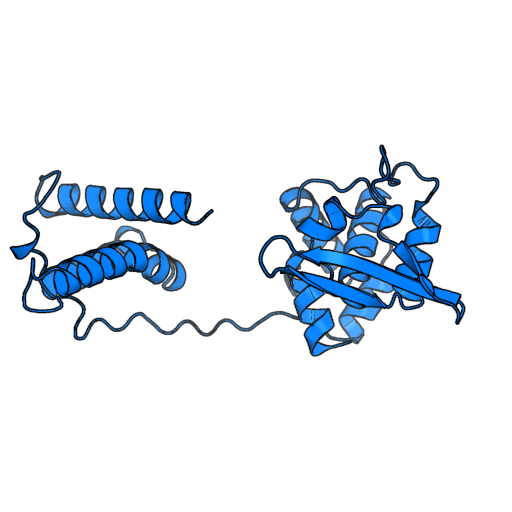95 1.00 97.38 201 LEU A CA 1
ATOM 1648 C C . LEU A 1 201 ? -2.425 -1.087 -13.576 1.00 97.38 201 LEU A C 1
ATOM 1650 O O . LEU A 1 201 ? -2.417 -2.156 -14.173 1.00 97.38 201 LEU A O 1
ATOM 1654 N N . LYS A 1 202 ? -3.560 -0.424 -13.328 1.00 95.94 202 LYS A N 1
ATOM 1655 C CA . LYS A 1 202 ? -4.866 -0.903 -13.819 1.00 95.94 202 LYS A CA 1
ATOM 1656 C C . LYS A 1 202 ? -4.912 -1.002 -15.344 1.00 95.94 202 LYS A C 1
ATOM 1658 O O . LYS A 1 202 ? -5.414 -1.982 -15.880 1.00 95.94 202 LYS A O 1
ATOM 1663 N N . LYS A 1 203 ? -4.374 0.005 -16.038 1.00 96.56 203 LYS A N 1
ATOM 1664 C CA . LYS A 1 203 ? -4.342 0.043 -17.510 1.00 96.56 203 LYS A CA 1
ATOM 1665 C C . LYS A 1 203 ? -3.371 -0.992 -18.073 1.00 96.56 203 LYS A C 1
ATOM 1667 O O . LYS A 1 203 ? -3.666 -1.620 -19.080 1.00 96.56 203 LYS A O 1
ATOM 1672 N N . ILE A 1 204 ? -2.231 -1.176 -17.409 1.00 98.00 204 ILE A N 1
ATOM 1673 C CA . ILE A 1 204 ? -1.237 -2.196 -17.765 1.00 98.00 204 ILE A CA 1
ATOM 1674 C C . ILE A 1 204 ? -1.821 -3.600 -17.568 1.00 98.00 204 ILE A C 1
ATOM 1676 O O . ILE A 1 204 ? -1.672 -4.437 -18.449 1.00 98.00 204 ILE A O 1
ATOM 1680 N N . ALA A 1 205 ? -2.531 -3.843 -16.460 1.00 96.81 205 ALA A N 1
ATOM 1681 C CA . ALA A 1 205 ? -3.202 -5.115 -16.192 1.00 96.81 205 ALA A CA 1
ATOM 1682 C C . ALA A 1 205 ? -4.203 -5.465 -17.297 1.00 96.81 205 ALA A C 1
ATOM 1684 O O . ALA A 1 205 ? -4.142 -6.556 -17.853 1.00 96.81 205 ALA A O 1
ATOM 1685 N N . GLN A 1 206 ? -5.051 -4.505 -17.680 1.00 96.44 206 GLN A N 1
ATOM 1686 C CA . GLN A 1 206 ? -6.002 -4.681 -18.776 1.00 96.44 206 GLN A CA 1
ATOM 1687 C C . GLN A 1 206 ? -5.292 -5.010 -20.098 1.00 96.44 206 GLN A C 1
ATOM 1689 O O . GLN A 1 206 ? -5.690 -5.940 -20.790 1.00 96.44 206 GLN A O 1
ATOM 1694 N N . ALA A 1 207 ? -4.213 -4.293 -20.427 1.00 97.31 207 ALA A N 1
ATOM 1695 C CA . ALA A 1 207 ? -3.433 -4.552 -21.637 1.00 97.31 207 ALA A CA 1
ATOM 1696 C C . ALA A 1 207 ? -2.727 -5.923 -21.625 1.00 97.31 207 ALA A C 1
ATOM 1698 O O . ALA A 1 207 ? -2.478 -6.488 -22.684 1.00 97.31 207 ALA A O 1
ATOM 1699 N N . ALA A 1 208 ? -2.416 -6.463 -20.443 1.00 97.06 208 ALA A N 1
ATOM 1700 C CA . ALA A 1 208 ? -1.834 -7.793 -20.262 1.00 97.06 208 ALA A CA 1
ATOM 1701 C C . ALA A 1 208 ? -2.886 -8.919 -20.146 1.00 97.06 208 ALA A C 1
ATOM 1703 O O . ALA A 1 208 ? -2.520 -10.079 -19.939 1.00 97.06 208 ALA A O 1
ATOM 1704 N N . GLY A 1 209 ? -4.184 -8.598 -20.233 1.00 96.19 209 GLY A N 1
ATOM 1705 C CA . GLY A 1 209 ? -5.281 -9.555 -20.042 1.00 96.19 209 GLY A CA 1
ATOM 1706 C C . GLY A 1 209 ? -5.410 -10.068 -18.603 1.00 96.19 209 GLY A C 1
ATOM 1707 O O . GLY A 1 209 ? -5.754 -11.227 -18.387 1.00 96.19 209 GLY A O 1
ATOM 1708 N N . ILE A 1 210 ? -5.041 -9.258 -17.608 1.00 95.38 210 ILE A N 1
ATOM 1709 C CA . ILE A 1 210 ? -5.074 -9.626 -16.187 1.00 95.38 210 ILE A CA 1
ATOM 1710 C C . ILE A 1 210 ? -6.326 -9.031 -15.543 1.00 95.38 210 ILE A C 1
ATOM 1712 O O . ILE A 1 210 ? -6.419 -7.817 -15.353 1.00 95.38 210 ILE A O 1
ATOM 1716 N N . ASP A 1 211 ? -7.248 -9.898 -15.120 1.00 90.75 211 ASP A N 1
ATOM 1717 C CA . ASP A 1 211 ? -8.518 -9.492 -14.494 1.00 90.75 211 ASP A CA 1
ATOM 1718 C C . ASP A 1 211 ? -8.335 -8.916 -13.082 1.00 90.75 211 ASP A C 1
ATOM 1720 O O . ASP A 1 211 ? -9.173 -8.181 -12.548 1.00 90.75 211 ASP A O 1
ATOM 1724 N N . LYS A 1 212 ? -7.211 -9.236 -12.432 1.00 90.31 212 LYS A N 1
ATOM 1725 C CA . LYS A 1 212 ? -6.895 -8.733 -11.095 1.00 90.31 212 LYS A CA 1
ATOM 1726 C C . LYS A 1 212 ? -6.608 -7.235 -11.157 1.00 90.31 212 LYS A C 1
ATOM 1728 O O . LYS A 1 212 ? -5.692 -6.775 -11.832 1.00 90.31 212 LYS A O 1
ATOM 1733 N N . ARG A 1 213 ? -7.302 -6.464 -10.314 1.00 90.19 213 ARG A N 1
ATOM 1734 C CA . ARG A 1 213 ? -6.944 -5.064 -10.050 1.00 90.19 213 ARG A CA 1
ATOM 1735 C C . ARG A 1 213 ? -5.574 -4.989 -9.370 1.00 90.19 213 ARG A C 1
ATOM 1737 O O . ARG A 1 213 ? -5.489 -5.150 -8.150 1.00 90.19 213 ARG A O 1
ATOM 1744 N N . LEU A 1 214 ? -4.542 -4.687 -10.153 1.00 93.19 214 LEU A N 1
ATOM 1745 C CA . LEU A 1 214 ? -3.189 -4.490 -9.651 1.00 93.19 214 LEU A CA 1
ATOM 1746 C C . LEU A 1 214 ? -3.094 -3.249 -8.757 1.00 93.19 214 LEU A C 1
ATOM 1748 O O . LEU A 1 214 ? -3.629 -2.181 -9.064 1.00 93.19 214 LEU A O 1
ATOM 1752 N N . THR A 1 215 ? -2.382 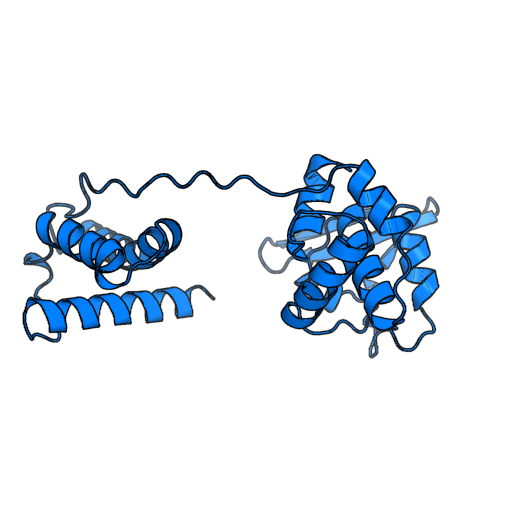-3.413 -7.649 1.00 94.44 215 THR A N 1
ATOM 1753 C CA . THR A 1 215 ? -1.799 -2.324 -6.862 1.00 94.44 215 THR A CA 1
ATOM 1754 C C . THR A 1 215 ? -0.318 -2.607 -6.715 1.00 94.44 215 THR A C 1
ATOM 1756 O O . THR A 1 215 ? 0.087 -3.771 -6.720 1.00 94.44 215 THR A O 1
ATOM 1759 N N . PHE A 1 216 ? 0.505 -1.579 -6.537 1.00 96.25 216 PHE A N 1
ATOM 1760 C CA . PHE A 1 216 ? 1.947 -1.777 -6.445 1.00 96.25 216 PHE A CA 1
ATOM 1761 C C . PHE A 1 216 ? 2.320 -2.706 -5.287 1.00 96.25 216 PHE A C 1
ATOM 1763 O O . PHE A 1 216 ? 3.260 -3.472 -5.399 1.00 96.25 216 PHE A O 1
ATOM 1770 N N . HIS A 1 217 ? 1.551 -2.728 -4.193 1.00 93.75 217 HIS A N 1
ATOM 1771 C CA . HIS A 1 217 ? 1.811 -3.649 -3.081 1.00 93.75 217 HIS A CA 1
ATOM 1772 C C . HIS A 1 217 ? 1.745 -5.137 -3.478 1.00 93.75 217 HIS A C 1
ATOM 1774 O O . HIS A 1 217 ? 2.379 -5.971 -2.831 1.00 93.75 217 HIS A O 1
ATOM 1780 N N . MET A 1 218 ? 1.016 -5.479 -4.548 1.00 94.69 218 MET A N 1
ATOM 1781 C CA . MET A 1 218 ? 0.940 -6.851 -5.053 1.00 94.69 218 MET A CA 1
ATOM 1782 C C . MET A 1 218 ? 2.276 -7.368 -5.592 1.00 94.69 218 MET A C 1
ATOM 1784 O O . MET A 1 218 ? 2.456 -8.584 -5.609 1.00 94.69 218 MET A O 1
ATOM 1788 N N . SER A 1 219 ? 3.223 -6.501 -5.969 1.00 95.38 219 SER A N 1
ATOM 1789 C CA . SER A 1 219 ? 4.564 -6.929 -6.391 1.00 95.38 219 SER A CA 1
ATOM 1790 C C . SER A 1 219 ? 5.263 -7.718 -5.280 1.00 95.38 219 SER A C 1
ATOM 1792 O O . SER A 1 219 ? 5.748 -8.819 -5.504 1.00 95.38 219 SER A O 1
ATOM 1794 N N . ARG A 1 220 ? 5.202 -7.222 -4.037 1.00 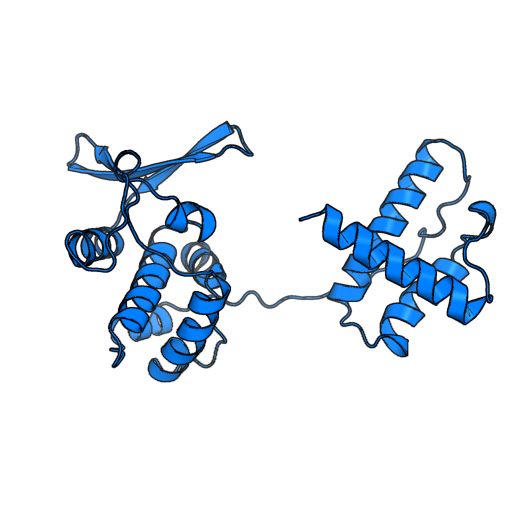92.44 220 ARG A N 1
ATOM 1795 C CA . ARG A 1 220 ? 5.800 -7.872 -2.861 1.00 92.44 220 ARG A CA 1
ATOM 1796 C C . ARG A 1 220 ? 5.100 -9.165 -2.471 1.00 92.44 220 ARG A C 1
ATOM 1798 O O . ARG A 1 220 ? 5.745 -10.081 -1.974 1.00 92.44 220 ARG A O 1
ATOM 1805 N N . HIS A 1 221 ? 3.780 -9.222 -2.638 1.00 91.38 221 HIS A N 1
ATOM 1806 C CA . HIS A 1 221 ? 3.043 -10.465 -2.419 1.00 91.38 221 HIS A CA 1
ATOM 1807 C C . HIS A 1 221 ? 3.422 -11.515 -3.455 1.00 91.38 221 HIS A C 1
ATOM 1809 O O . HIS A 1 221 ? 3.593 -12.667 -3.094 1.00 91.38 221 HIS A O 1
ATOM 1815 N N . SER A 1 222 ? 3.593 -11.099 -4.708 1.00 93.50 222 SER A N 1
ATOM 1816 C CA . SER A 1 222 ? 4.005 -11.992 -5.789 1.00 93.50 222 SER A CA 1
ATOM 1817 C C . SER A 1 222 ? 5.450 -12.454 -5.605 1.00 93.50 222 SER A C 1
ATOM 1819 O O . SER A 1 222 ? 5.702 -13.636 -5.770 1.00 93.50 222 SER A O 1
ATOM 1821 N N . PHE A 1 223 ? 6.357 -11.582 -5.145 1.00 93.56 223 PHE A N 1
ATOM 1822 C CA . PHE A 1 223 ? 7.710 -11.977 -4.736 1.00 93.56 223 PHE A CA 1
ATOM 1823 C C . PHE A 1 223 ? 7.675 -13.097 -3.693 1.00 93.56 223 PHE A C 1
ATOM 1825 O O . PHE A 1 223 ? 8.268 -14.136 -3.884 1.00 93.56 223 PHE A O 1
ATOM 1832 N N . ALA A 1 224 ? 6.923 -12.922 -2.604 1.00 88.75 224 ALA A N 1
ATOM 1833 C CA . ALA A 1 224 ? 6.903 -13.892 -1.509 1.00 88.75 224 ALA A CA 1
ATOM 1834 C C . ALA A 1 224 ? 6.119 -15.189 -1.803 1.00 88.75 224 ALA A C 1
ATOM 1836 O O . ALA A 1 224 ? 5.923 -15.989 -0.891 1.00 88.75 224 ALA A O 1
ATOM 1837 N N . THR A 1 225 ? 5.547 -15.355 -2.997 1.00 89.12 225 THR A N 1
ATOM 1838 C CA . THR A 1 225 ? 4.663 -16.493 -3.316 1.00 89.12 225 THR A CA 1
ATOM 1839 C C . THR A 1 225 ? 5.024 -17.180 -4.625 1.00 89.12 225 THR A C 1
ATOM 1841 O O . THR A 1 225 ? 4.851 -18.389 -4.723 1.00 89.12 225 THR A O 1
ATOM 1844 N N . SER A 1 226 ? 5.497 -16.429 -5.616 1.00 85.75 226 SER A N 1
ATOM 1845 C CA . SER A 1 226 ? 5.722 -16.922 -6.977 1.00 85.75 226 SER A CA 1
ATOM 1846 C C . SER A 1 226 ? 7.185 -16.842 -7.420 1.00 85.75 226 SER A C 1
ATOM 1848 O O . SER A 1 226 ? 7.504 -17.419 -8.453 1.00 85.75 226 SER A O 1
ATOM 1850 N N . ILE A 1 227 ? 8.041 -16.121 -6.685 1.00 83.62 227 ILE A N 1
ATOM 1851 C CA . ILE A 1 227 ? 9.483 -15.972 -6.947 1.00 83.62 227 ILE A CA 1
ATOM 1852 C C . ILE A 1 227 ? 10.255 -16.696 -5.848 1.00 83.62 227 ILE A C 1
ATOM 1854 O O . ILE A 1 227 ? 11.236 -17.381 -6.198 1.00 83.62 227 ILE A O 1
#

pLDDT: mean 92.25, std 8.06, range [52.78, 98.5]

Foldseek 3Di:
DLVVLLVVLLVLLQVLCCVPPVDSDDDPAPLALVVLVSSLCCCCPVVVDDLVSSVSSSVNVQVVLVVCCVVVVDPDRRCPPPDRDDDDDPQDADAPLLLVLLVPQDDPDPVLPLLSLVLNLCLQFVDDPVCLQQQFQVQWDQDPVRWTWGWDQDPVPRDIDITTDDPSNVVSQVVPCPHPQQDPPRRGGDDDDQVVSLVSVQVSCVSSVHPDSDHSNNSNVSNVPHD

Organism: NCBI:txid433724

InterPro domains:
  IPR002104 Integrase, catalytic domain [PF00589] (93-226)
  IPR002104 Integrase, catalytic domain [PS51898] (89-227)
  IPR010998 Integrase/recombinase, N-terminal [G3DSA:1.10.150.130] (1-87)
  IPR011010 DNA breaking-rejoining enzyme, catalytic core [SSF56349] (1-225)
  IPR013762 Integrase-like, catalytic domain superfamily [G3DSA:1.10.443.10] (88-227)
  IPR025269 Phage integrase SAM-like domain [PF13102] (2-80)
  IPR050090 Bacterial tyrosine recombinase XerC/XerD complex [PTHR30349] (5-225)